Protein AF-0000000087665453 (afdb_homodimer)

Secondary structure (DSSP, 8-state):
-HHHHHHHHHHHHHHHHHHHHHHHHHHHHHHHHHHHHHHHHHHHHHHHHHHHHHHHHH-SS-------HHHHTS-EEEHHHHHHHHHHHHHHHHHHHHHHHHHHHHHHHHHHHHHHHHHHHHHHS--/-HHHHHHHHHHHHHHHHHHHHHHHHHHHHHHHHHHHHHHHHHHHHHHHHHHHHHHHHH-TT-------HHHHTS-EEEHHHHHHHHHHHHHHHHHHHHHHHHHHHHHHHHHHHHHHHHHHHHHHS--

pLDDT: mean 78.87, std 17.5, range [37.94, 98.75]

Organism: Ancylostoma caninum (NCBI:txid29170)

Solvent-accessible surface area (backbone atoms only — not comparable to full-atom values): 13303 Å² total; per-residue (Å²): 119,70,51,61,54,48,51,50,50,47,50,51,48,52,49,48,52,50,52,51,51,54,47,50,51,48,42,53,50,29,47,50,51,29,44,52,31,46,48,52,50,53,50,46,38,50,51,18,51,47,54,44,50,51,53,47,64,76,36,70,82,53,61,80,65,75,55,71,62,66,67,78,65,42,36,34,33,51,30,72,65,49,50,70,35,48,53,58,28,46,51,28,45,54,52,32,50,52,47,54,54,52,48,51,56,49,50,53,52,51,50,52,49,39,52,51,48,51,56,53,42,47,66,72,59,53,123,119,71,50,60,54,47,51,49,51,48,49,50,48,53,48,49,51,51,53,50,51,54,49,50,51,48,42,52,52,28,47,49,51,29,44,51,30,46,48,52,51,52,49,46,39,51,50,18,50,48,54,45,50,52,54,46,64,74,35,71,88,43,64,81,65,76,55,72,60,66,65,78,65,41,37,35,35,52,31,70,64,48,48,70,34,48,53,59,30,46,52,28,48,53,51,33,50,52,47,52,54,51,50,51,55,49,52,53,52,52,50,52,49,39,51,50,47,52,55,50,42,46,66,72,60,54,126

Structure (mmCIF, N/CA/C/O backbone):
data_AF-0000000087665453-model_v1
#
loop_
_entity.id
_entity.type
_entity.pdbx_description
1 polymer 'Uncharacterized protein'
#
loop_
_atom_site.group_PDB
_atom_site.id
_atom_site.type_symbol
_atom_site.label_atom_id
_atom_site.l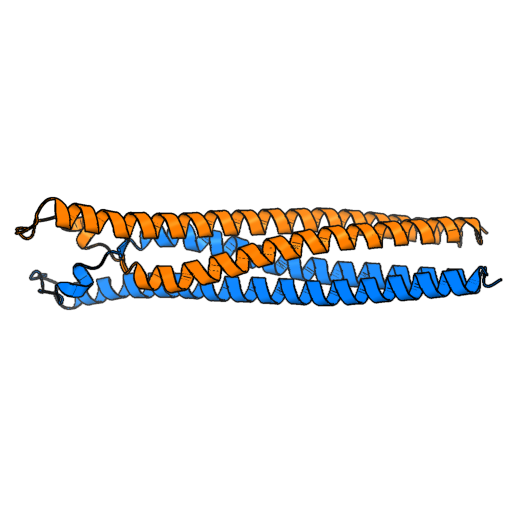abel_alt_id
_atom_site.label_comp_id
_atom_site.label_asym_id
_atom_site.label_entity_id
_atom_site.label_seq_id
_atom_site.pdbx_PDB_ins_code
_atom_site.Cartn_x
_atom_site.Cartn_y
_atom_site.Cartn_z
_atom_site.occupancy
_atom_site.B_iso_or_equiv
_atom_site.auth_seq_id
_atom_site.auth_comp_id
_atom_site.auth_asym_id
_atom_site.auth_atom_id
_atom_site.pdbx_PDB_model_num
ATOM 1 N N . LYS A 1 1 ? 18.078 -36.812 -22.172 1 56.31 1 LYS A N 1
ATOM 2 C CA . LYS A 1 1 ? 18.047 -35.406 -22.516 1 56.31 1 LYS A CA 1
ATOM 3 C C . LYS A 1 1 ? 16.734 -34.75 -22.062 1 56.31 1 LYS A C 1
ATOM 5 O O . LYS A 1 1 ? 16.75 -33.688 -21.469 1 56.31 1 LYS A O 1
ATOM 10 N N . GLY A 1 2 ? 15.633 -35.406 -22.016 1 56.81 2 GLY A N 1
ATOM 11 C CA . GLY A 1 2 ? 14.289 -34.938 -21.719 1 56.81 2 GLY A CA 1
ATOM 12 C C . GLY A 1 2 ? 14.039 -34.75 -20.234 1 56.81 2 GLY A C 1
ATOM 13 O O . GLY A 1 2 ? 13.5 -33.75 -19.797 1 56.81 2 GLY A O 1
ATOM 14 N N . ARG A 1 3 ? 14.688 -35.625 -19.453 1 60.22 3 ARG A N 1
ATOM 15 C CA . ARG A 1 3 ? 14.438 -35.625 -18.016 1 60.22 3 ARG A CA 1
ATOM 16 C C . ARG A 1 3 ? 15.188 -34.469 -17.328 1 60.22 3 ARG A C 1
ATOM 18 O O . ARG A 1 3 ? 14.648 -33.812 -16.438 1 60.22 3 ARG A O 1
ATOM 25 N N . THR A 1 4 ? 16.328 -34.281 -17.672 1 61.41 4 THR A N 1
ATOM 26 C CA . THR A 1 4 ? 17.141 -33.219 -17.078 1 61.41 4 THR A CA 1
ATOM 27 C C . THR A 1 4 ? 16.516 -31.859 -17.328 1 61.41 4 THR A C 1
ATOM 29 O O . THR A 1 4 ? 16.516 -31 -16.438 1 61.41 4 THR A O 1
ATOM 32 N N . GLU A 1 5 ? 16.062 -31.719 -18.531 1 62.78 5 GLU A N 1
ATOM 33 C CA . GLU A 1 5 ? 15.406 -30.453 -18.859 1 62.78 5 GLU A CA 1
ATOM 34 C C . GLU A 1 5 ? 14.148 -30.234 -18.031 1 62.78 5 GLU A C 1
ATOM 36 O O . GLU A 1 5 ? 13.859 -29.109 -17.625 1 62.78 5 GLU A O 1
ATOM 41 N N . GLU A 1 6 ? 13.617 -31.375 -17.75 1 59.19 6 GLU A N 1
ATOM 42 C CA . GLU A 1 6 ? 12.398 -31.281 -16.969 1 59.19 6 GLU A CA 1
ATOM 43 C C . GLU A 1 6 ? 12.703 -30.922 -15.516 1 59.19 6 GLU A C 1
ATOM 45 O O . GLU A 1 6 ? 11.992 -30.125 -14.898 1 59.19 6 GLU A O 1
ATOM 50 N N . LEU A 1 7 ? 13.727 -31.5 -14.984 1 61.34 7 LEU A N 1
ATOM 51 C CA . LEU A 1 7 ? 14.148 -31.188 -13.625 1 61.34 7 LEU A CA 1
ATOM 52 C C . LEU A 1 7 ? 14.57 -29.719 -13.516 1 61.34 7 LEU A C 1
ATOM 54 O O . LEU A 1 7 ? 14.312 -29.078 -12.5 1 61.34 7 LEU A O 1
ATOM 58 N N . GLU A 1 8 ? 15.219 -29.328 -14.539 1 64.56 8 GLU A N 1
ATOM 59 C CA . GLU A 1 8 ? 15.648 -27.938 -14.555 1 64.56 8 GLU A CA 1
ATOM 60 C C . GLU A 1 8 ? 14.445 -27 -14.578 1 64.56 8 GLU A C 1
ATOM 62 O O . GLU A 1 8 ? 14.445 -25.969 -13.898 1 64.56 8 GLU A O 1
ATOM 67 N N . LYS A 1 9 ? 13.516 -27.406 -15.297 1 66.38 9 LYS A N 1
ATOM 68 C CA . LYS A 1 9 ? 12.305 -26.594 -15.367 1 66.38 9 LYS A CA 1
ATOM 69 C C . LYS A 1 9 ? 11.57 -26.578 -14.031 1 66.38 9 LYS A C 1
ATOM 71 O O . LYS A 1 9 ? 11.039 -25.547 -13.609 1 66.38 9 LYS A O 1
ATOM 76 N N . LEU A 1 10 ? 11.625 -27.688 -13.312 1 65.44 10 LEU A N 1
ATOM 77 C CA . LEU A 1 10 ? 11 -27.797 -12 1 65.44 10 LEU A CA 1
ATOM 78 C C . LEU A 1 10 ? 11.719 -26.906 -10.984 1 65.44 10 LEU A C 1
ATOM 80 O O . LEU A 1 10 ? 11.078 -26.234 -10.188 1 65.44 10 LEU A O 1
ATOM 84 N N . THR A 1 11 ? 12.969 -27.016 -11.062 1 66.75 11 THR A N 1
ATOM 85 C CA . THR A 1 11 ? 13.773 -26.188 -10.172 1 66.75 11 THR A CA 1
ATOM 86 C C . THR A 1 11 ? 13.5 -24.703 -10.406 1 66.75 11 THR A C 1
ATOM 88 O O . THR A 1 11 ? 13.383 -23.938 -9.461 1 66.75 11 THR A O 1
ATOM 91 N N . GLU A 1 12 ? 13.43 -24.391 -11.633 1 66.5 12 GLU A N 1
ATOM 92 C CA . GLU A 1 12 ? 13.148 -23 -11.977 1 66.5 12 GLU A CA 1
ATOM 93 C C . GLU A 1 12 ? 11.781 -22.562 -11.453 1 66.5 12 GLU A C 1
ATOM 95 O O . GLU A 1 12 ? 11.625 -21.453 -10.938 1 66.5 12 GLU A O 1
ATOM 100 N N . LEU A 1 13 ? 10.891 -23.5 -11.578 1 64.56 13 LEU A N 1
ATOM 101 C CA . LEU A 1 13 ? 9.539 -23.203 -11.117 1 64.56 13 LEU A CA 1
ATOM 102 C C . LEU A 1 13 ? 9.508 -23.016 -9.609 1 64.56 13 LEU A C 1
ATOM 104 O O . LEU A 1 13 ? 8.922 -22.047 -9.109 1 64.56 13 LEU A O 1
ATOM 108 N N . LEU A 1 14 ? 10.172 -23.953 -8.992 1 67.88 14 LEU A N 1
ATOM 109 C CA . LEU A 1 14 ? 10.211 -23.875 -7.539 1 67.88 14 LEU A CA 1
ATOM 110 C C . LEU A 1 14 ? 10.922 -22.609 -7.082 1 67.88 14 LEU A C 1
ATOM 112 O O . LEU A 1 14 ? 10.508 -21.984 -6.105 1 67.88 14 LEU A O 1
ATOM 116 N N . GLY A 1 15 ? 11.992 -22.359 -7.785 1 66.69 15 GLY A N 1
ATOM 117 C CA . GLY A 1 15 ? 12.68 -21.109 -7.52 1 66.69 15 GLY A CA 1
ATOM 118 C C . GLY A 1 15 ? 11.797 -19.891 -7.719 1 66.69 15 GLY A C 1
ATOM 119 O O . GLY A 1 15 ? 11.82 -18.953 -6.91 1 66.69 15 GLY A O 1
ATOM 120 N N . GLY A 1 16 ? 11.039 -19.953 -8.758 1 67 16 GLY A N 1
ATOM 121 C CA . GLY A 1 16 ? 10.102 -18.875 -9.023 1 67 16 GLY A CA 1
ATOM 122 C C . GLY A 1 16 ? 9.055 -18.719 -7.941 1 67 16 GLY A C 1
ATOM 123 O O . GLY A 1 16 ? 8.719 -17.594 -7.559 1 67 16 GLY A O 1
ATOM 124 N N . LEU A 1 17 ? 8.695 -19.844 -7.441 1 67.88 17 LEU A N 1
ATOM 125 C CA . LEU A 1 17 ? 7.707 -19.828 -6.367 1 67.88 17 LEU A CA 1
ATOM 126 C C . LEU A 1 17 ? 8.289 -19.219 -5.098 1 67.88 17 LEU A C 1
ATOM 128 O O . LEU A 1 17 ? 7.613 -18.453 -4.402 1 67.88 17 LEU A O 1
ATOM 132 N N . ALA A 1 18 ? 9.523 -19.5 -4.871 1 68.88 18 ALA A N 1
ATOM 133 C CA . ALA A 1 18 ? 10.203 -18.953 -3.701 1 68.88 18 ALA A CA 1
ATOM 134 C C . ALA A 1 18 ? 10.367 -17.438 -3.826 1 68.88 18 ALA A C 1
ATOM 136 O O . ALA A 1 18 ? 10.172 -16.703 -2.855 1 68.88 18 ALA A O 1
ATOM 137 N N . VAL A 1 19 ? 10.727 -17.016 -5 1 67.75 19 VAL A N 1
ATOM 138 C CA . VAL A 1 19 ? 10.898 -15.578 -5.258 1 67.75 19 VAL A CA 1
ATOM 139 C C . VAL A 1 19 ? 9.555 -14.867 -5.09 1 67.75 19 VAL A C 1
ATOM 141 O O . VAL A 1 19 ? 9.492 -13.789 -4.488 1 67.75 19 VAL A O 1
ATOM 144 N N . ALA A 1 20 ? 8.57 -15.43 -5.438 1 68.38 20 ALA A N 1
ATOM 145 C CA . ALA A 1 20 ? 7.238 -14.859 -5.289 1 68.38 20 ALA A CA 1
ATOM 146 C C . ALA A 1 20 ? 6.855 -14.727 -3.816 1 68.38 20 ALA A C 1
ATOM 148 O O . ALA A 1 20 ? 6.262 -13.727 -3.408 1 68.38 20 ALA A O 1
ATOM 149 N N . ASP A 1 21 ? 7.258 -15.648 -3.018 1 73.06 21 ASP A N 1
ATOM 150 C CA . ASP A 1 21 ? 6.984 -15.625 -1.585 1 73.06 21 ASP A CA 1
ATOM 151 C C . ASP A 1 21 ? 7.707 -14.453 -0.913 1 73.06 21 ASP A C 1
ATOM 153 O O . ASP A 1 21 ? 7.133 -13.766 -0.072 1 73.06 21 ASP A O 1
ATOM 157 N N . LEU A 1 22 ? 8.93 -14.281 -1.337 1 71.75 22 LEU A N 1
ATOM 158 C CA . LEU A 1 22 ? 9.727 -13.188 -0.793 1 71.75 22 LEU A CA 1
ATOM 159 C C . LEU A 1 22 ? 9.125 -11.836 -1.177 1 71.75 22 LEU A C 1
ATOM 161 O O . LEU A 1 22 ? 9.055 -10.93 -0.347 1 71.75 22 LEU A O 1
ATOM 165 N N . LYS A 1 23 ? 8.695 -11.844 -2.297 1 76.5 23 LYS A N 1
ATOM 166 C CA . LYS A 1 23 ? 8.125 -10.586 -2.77 1 76.5 23 LYS A CA 1
ATOM 167 C C . LYS A 1 23 ? 6.801 -10.289 -2.072 1 76.5 23 LYS A C 1
ATOM 169 O O . LYS A 1 23 ? 6.484 -9.125 -1.804 1 76.5 23 LYS A O 1
ATOM 174 N N . GLN A 1 24 ? 6.137 -11.281 -1.81 1 75.38 24 GLN A N 1
ATOM 175 C CA . GLN A 1 24 ? 4.879 -11.094 -1.094 1 75.38 24 GLN A CA 1
ATOM 176 C C . GLN A 1 24 ? 5.121 -10.602 0.33 1 75.38 24 GLN A C 1
ATOM 178 O O . GLN A 1 24 ? 4.379 -9.758 0.836 1 75.38 24 GLN A O 1
ATOM 183 N N . ARG A 1 25 ? 6.121 -11.047 0.939 1 77.62 25 ARG A N 1
ATOM 184 C CA . ARG A 1 25 ? 6.484 -10.586 2.275 1 77.62 25 ARG A CA 1
ATOM 185 C C . ARG A 1 25 ? 6.895 -9.117 2.258 1 77.62 25 ARG A C 1
ATOM 187 O O . ARG A 1 25 ? 6.523 -8.352 3.15 1 77.62 25 ARG A O 1
ATOM 194 N N . ASP A 1 26 ? 7.438 -8.906 1.145 1 89.25 26 ASP A N 1
ATOM 195 C CA . ASP A 1 26 ? 7.879 -7.523 0.994 1 89.25 26 ASP A CA 1
ATOM 196 C C . ASP A 1 26 ? 6.688 -6.578 0.852 1 89.25 26 ASP A C 1
ATOM 198 O O . ASP A 1 26 ? 6.668 -5.5 1.449 1 89.25 26 ASP A O 1
ATOM 202 N N . CYS A 1 27 ? 5.68 -7.062 0.179 1 92.06 27 CYS A N 1
ATOM 203 C CA . CYS A 1 27 ? 4.496 -6.234 -0.019 1 92.06 27 CYS A CA 1
ATOM 204 C C . CYS A 1 27 ? 3.783 -5.977 1.303 1 92.06 27 CYS A C 1
ATOM 206 O O . CYS A 1 27 ? 3.35 -4.852 1.57 1 92.06 27 CYS A O 1
ATOM 208 N N . LYS A 1 28 ? 3.699 -6.984 2.029 1 92.69 28 LYS A N 1
ATOM 209 C CA . LYS A 1 28 ? 2.998 -6.891 3.307 1 92.69 28 LYS A CA 1
ATOM 210 C C . LYS A 1 28 ? 3.717 -5.938 4.258 1 92.69 28 LYS A C 1
ATOM 212 O O . LYS A 1 28 ? 3.082 -5.094 4.898 1 92.69 28 LYS A O 1
ATOM 217 N N . GLU A 1 29 ? 4.988 -6.059 4.301 1 96.5 29 GLU A N 1
ATOM 218 C CA . GLU A 1 29 ? 5.801 -5.223 5.184 1 96.5 29 GLU A CA 1
ATOM 219 C C . GLU A 1 29 ? 5.734 -3.756 4.766 1 96.5 29 GLU A C 1
ATOM 221 O O . GLU A 1 29 ? 5.605 -2.869 5.613 1 96.5 29 GLU A O 1
ATOM 226 N N . LEU A 1 30 ? 5.852 -3.508 3.488 1 96.69 30 LEU A N 1
ATOM 227 C CA . LEU A 1 30 ? 5.781 -2.15 2.959 1 96.69 30 LEU A CA 1
ATOM 228 C C . LEU A 1 30 ? 4.418 -1.529 3.242 1 96.69 30 LEU A C 1
ATOM 230 O O . LEU A 1 30 ? 4.332 -0.375 3.668 1 96.69 30 LEU A O 1
ATOM 234 N N . ALA A 1 31 ? 3.404 -2.344 3.049 1 97.12 31 ALA A N 1
ATOM 235 C CA . ALA A 1 31 ? 2.053 -1.863 3.324 1 97.12 31 ALA A CA 1
ATOM 236 C C . ALA A 1 31 ? 1.872 -1.552 4.805 1 97.12 31 ALA A C 1
ATOM 238 O O . ALA A 1 31 ? 1.28 -0.531 5.164 1 97.12 31 ALA A O 1
ATOM 239 N N . MET A 1 32 ? 2.396 -2.371 5.68 1 97.31 32 MET A N 1
ATOM 240 C CA . MET A 1 32 ? 2.311 -2.152 7.121 1 97.31 32 MET A CA 1
ATOM 241 C C . MET A 1 32 ? 3.035 -0.873 7.52 1 97.31 32 MET A C 1
ATOM 243 O O . MET A 1 32 ? 2.525 -0.092 8.328 1 97.31 32 MET A O 1
ATOM 247 N N . SER A 1 33 ? 4.184 -0.75 6.953 1 97.88 33 SER A N 1
ATOM 248 C CA . SER A 1 33 ? 4.949 0.458 7.238 1 97.88 33 SER A CA 1
ATOM 249 C C . SER A 1 33 ? 4.188 1.709 6.809 1 97.88 33 SER A C 1
ATOM 251 O O . SER A 1 33 ? 4.148 2.699 7.539 1 97.88 33 SER A O 1
ATOM 253 N N . ALA A 1 34 ? 3.607 1.652 5.645 1 98.31 34 ALA A N 1
ATOM 254 C CA . ALA A 1 34 ? 2.807 2.777 5.172 1 98.31 34 ALA A CA 1
ATOM 255 C C . ALA A 1 34 ? 1.65 3.066 6.125 1 98.31 34 ALA A C 1
ATOM 257 O O . ALA A 1 34 ? 1.356 4.227 6.418 1 98.31 34 ALA A O 1
ATOM 258 N N . ILE A 1 35 ? 1.05 2.045 6.629 1 98.56 35 ILE A N 1
ATOM 259 C CA . ILE A 1 35 ? -0.062 2.184 7.562 1 98.56 35 ILE A CA 1
ATOM 260 C C . ILE A 1 35 ? 0.427 2.834 8.852 1 98.56 35 ILE A C 1
ATOM 262 O O . ILE A 1 35 ? -0.254 3.693 9.422 1 98.56 35 ILE A O 1
ATOM 266 N N . VAL A 1 36 ? 1.575 2.414 9.312 1 98.62 36 VAL A N 1
ATOM 267 C CA . VAL A 1 36 ? 2.154 2.998 10.516 1 98.62 36 VAL A CA 1
ATOM 268 C C . VAL A 1 36 ? 2.309 4.508 10.336 1 98.62 36 VAL A C 1
ATOM 270 O O . VAL A 1 36 ? 1.935 5.285 11.219 1 98.62 36 VAL A O 1
ATOM 273 N N . HIS A 1 37 ? 2.775 4.883 9.219 1 98.5 37 HIS A N 1
ATOM 274 C CA . HIS A 1 37 ? 2.947 6.309 8.945 1 98.5 37 HIS A CA 1
ATOM 275 C C . HIS A 1 37 ? 1.6 7.008 8.805 1 98.5 37 HIS A C 1
ATOM 277 O O . HIS A 1 37 ? 1.438 8.148 9.25 1 98.5 37 HIS A O 1
ATOM 283 N N . GLY A 1 38 ? 0.633 6.328 8.164 1 98.5 38 GLY A N 1
ATOM 284 C CA . GLY A 1 38 ? -0.717 6.867 8.141 1 98.5 38 GLY A CA 1
ATOM 285 C C . GLY A 1 38 ? -1.286 7.102 9.531 1 98.5 38 GLY A C 1
ATOM 286 O O . GLY A 1 38 ? -1.923 8.125 9.781 1 98.5 38 GLY A O 1
ATOM 287 N N . ASN A 1 39 ? -1.003 6.219 10.438 1 98.19 39 ASN A N 1
ATOM 288 C CA . ASN A 1 39 ? -1.459 6.344 11.812 1 98.19 39 ASN A CA 1
ATOM 289 C C . ASN A 1 39 ? -0.774 7.504 12.531 1 98.19 39 ASN A C 1
ATOM 291 O O . ASN A 1 39 ? -1.41 8.227 13.297 1 98.19 39 ASN A O 1
ATOM 295 N N . ARG A 1 40 ? 0.462 7.609 12.297 1 98.38 40 ARG A N 1
ATOM 296 C CA . ARG A 1 40 ? 1.191 8.75 12.852 1 98.38 40 ARG A CA 1
ATOM 297 C C . ARG A 1 40 ? 0.581 10.07 12.391 1 98.38 40 ARG A C 1
ATOM 299 O O . ARG A 1 40 ? 0.539 11.031 13.156 1 98.38 40 ARG A O 1
ATOM 306 N N . LEU A 1 41 ? 0.195 10.109 11.109 1 98.75 41 LEU A N 1
ATOM 307 C CA . LEU A 1 41 ? -0.477 11.297 10.586 1 98.75 41 LEU A CA 1
ATOM 308 C C . LEU A 1 41 ? -1.764 11.57 11.359 1 98.75 41 LEU A C 1
ATOM 310 O O . LEU A 1 41 ? -2 12.695 11.797 1 98.75 41 LEU A O 1
ATOM 314 N N . LEU A 1 42 ? -2.543 10.57 11.578 1 98.38 42 LEU A N 1
ATOM 315 C CA . LEU A 1 42 ? -3.789 10.703 12.32 1 98.38 42 LEU A CA 1
ATOM 316 C C . LEU A 1 42 ? -3.521 11.164 13.75 1 98.38 42 LEU A C 1
ATOM 318 O O . LEU A 1 42 ? -4.238 12.016 14.273 1 98.38 42 LEU A O 1
ATOM 322 N N . ASP A 1 43 ? -2.531 10.68 14.328 1 98.25 43 ASP A N 1
ATOM 323 C CA . ASP A 1 43 ? -2.141 11.062 15.68 1 98.25 43 ASP A CA 1
ATOM 324 C C . ASP A 1 43 ? -1.761 12.547 15.742 1 98.25 43 ASP A C 1
ATOM 326 O O . ASP A 1 43 ? -2.131 13.25 16.688 1 98.25 43 ASP A O 1
ATOM 330 N N . SER A 1 44 ? -0.965 12.922 14.766 1 97.81 44 SER A N 1
ATOM 331 C CA . SER A 1 44 ? -0.54 14.32 14.703 1 97.81 44 SER A CA 1
ATOM 332 C C . SER A 1 44 ? -1.734 15.258 14.57 1 97.81 44 SER A C 1
ATOM 334 O O . SER A 1 44 ? -1.766 16.328 15.195 1 97.81 44 SER A O 1
ATOM 336 N N . ILE A 1 45 ? -2.676 14.867 13.797 1 97.56 45 ILE A N 1
ATOM 337 C CA . ILE A 1 45 ? -3.893 15.656 13.617 1 97.56 45 ILE A CA 1
ATOM 338 C C . ILE A 1 45 ? -4.641 15.758 14.945 1 97.56 45 ILE A C 1
ATOM 340 O O . ILE A 1 45 ? -5.062 16.844 15.344 1 97.56 45 ILE A O 1
ATOM 344 N N . ASN A 1 46 ? -4.734 14.68 15.648 1 97.06 46 ASN A N 1
ATOM 345 C CA . ASN A 1 46 ? -5.418 14.648 16.938 1 97.06 46 ASN A CA 1
ATOM 346 C C . ASN A 1 46 ? -4.723 15.539 17.953 1 97.06 46 ASN A C 1
ATOM 348 O O . ASN A 1 46 ? -5.387 16.234 18.734 1 97.06 46 ASN A O 1
ATOM 352 N N . GLN A 1 47 ? -3.479 15.477 17.938 1 95.56 47 GLN A N 1
ATOM 353 C CA . GLN A 1 47 ? -2.701 16.328 18.828 1 95.56 47 GLN A CA 1
ATOM 354 C C . GLN A 1 47 ? -2.947 17.812 18.516 1 95.56 47 GLN A C 1
ATOM 356 O O . GLN A 1 47 ? -3.078 18.625 19.438 1 95.56 47 GLN A O 1
ATOM 361 N N . GLY A 1 48 ? -2.98 18.125 17.188 1 93.31 48 GLY A N 1
ATOM 362 C CA . GLY A 1 48 ? -3.271 19.5 16.797 1 93.31 48 GLY A CA 1
ATOM 363 C C . GLY A 1 48 ? -4.648 19.953 17.234 1 93.31 48 GLY A C 1
ATOM 364 O O . GLY A 1 48 ? -4.812 21.094 17.688 1 93.31 48 GLY A O 1
ATOM 365 N N . LEU A 1 49 ? -5.594 19.109 17.172 1 93.44 49 LEU A N 1
ATOM 366 C CA . LEU A 1 49 ? -6.969 19.406 17.547 1 93.44 49 LEU A CA 1
ATOM 367 C C . LEU A 1 49 ? -7.09 19.594 19.062 1 93.44 49 LEU A C 1
ATOM 369 O O . LEU A 1 49 ? -7.797 20.5 19.516 1 93.44 49 LEU A O 1
ATOM 373 N N . ASN A 1 50 ? -6.395 18.875 19.828 1 91.5 50 ASN A N 1
ATOM 374 C CA . ASN A 1 50 ? -6.453 18.906 21.297 1 91.5 50 ASN A CA 1
ATOM 375 C C . ASN A 1 50 ? -5.684 20.094 21.859 1 91.5 50 ASN A C 1
ATOM 377 O O . ASN A 1 50 ? -6.078 20.672 22.875 1 91.5 50 ASN A O 1
ATOM 381 N N . ALA A 1 51 ? -4.586 20.391 21.172 1 85 51 ALA A N 1
ATOM 382 C CA . ALA A 1 51 ? -3.812 21.547 21.625 1 85 51 ALA A CA 1
ATOM 383 C C . ALA A 1 51 ? -4.641 22.828 21.562 1 85 51 ALA A C 1
ATOM 385 O O . ALA A 1 51 ? -4.57 23.656 22.453 1 85 51 ALA A O 1
ATOM 386 N N . ARG A 1 52 ? -5.422 22.875 20.625 1 79.88 52 ARG A N 1
ATOM 387 C CA . ARG A 1 52 ? -6.277 24.047 20.469 1 79.88 52 ARG A CA 1
ATOM 388 C C . ARG A 1 52 ? -7.398 24.047 21.5 1 79.88 52 ARG A C 1
ATOM 390 O O . ARG A 1 52 ? -7.742 25.094 22.062 1 79.88 52 ARG A O 1
ATOM 397 N N . LYS A 1 53 ? -7.914 22.953 21.844 1 79.94 53 LYS A N 1
ATOM 398 C CA . LYS A 1 53 ? -8.977 22.828 22.844 1 79.94 53 LYS A CA 1
ATOM 399 C C . LYS A 1 53 ? -8.477 23.234 24.219 1 79.94 53 LYS A C 1
ATOM 401 O O . LYS A 1 53 ? -9.188 23.906 24.969 1 79.94 53 LYS A O 1
ATOM 406 N N . GLU A 1 54 ? -7.316 22.828 24.547 1 78.5 54 GLU A N 1
ATOM 407 C CA . GLU A 1 54 ? -6.73 23.156 25.844 1 78.5 54 GLU A CA 1
ATOM 408 C C . GLU A 1 54 ? -6.43 24.641 25.953 1 78.5 54 GLU A C 1
ATOM 410 O O . GLU A 1 54 ? -6.594 25.234 27.016 1 78.5 54 GLU A O 1
ATOM 415 N N . ALA A 1 55 ? -6.031 25.188 24.859 1 73.5 55 ALA A N 1
ATOM 416 C CA . ALA A 1 55 ? -5.758 26.625 24.859 1 73.5 55 ALA A CA 1
ATOM 417 C C . ALA A 1 55 ? -7.047 27.438 25.016 1 73.5 55 ALA A C 1
ATOM 419 O O . ALA A 1 55 ? -7.047 28.484 25.672 1 73.5 55 ALA A O 1
ATOM 420 N N . ASP A 1 56 ? -8.086 26.969 24.453 1 72.88 56 ASP A N 1
ATOM 421 C CA . ASP A 1 56 ? -9.375 27.641 24.516 1 72.88 56 ASP A CA 1
ATOM 422 C C . ASP A 1 56 ? -9.992 27.5 25.906 1 72.88 56 ASP A C 1
ATOM 424 O O . ASP A 1 56 ? -10.641 28.422 26.406 1 72.88 56 ASP A O 1
ATOM 428 N N . GLU A 1 57 ? -9.805 26.312 26.484 1 72.44 57 GLU A N 1
ATOM 429 C CA . GLU A 1 57 ? -10.375 26.078 27.812 1 72.44 57 GLU A CA 1
ATOM 430 C C . GLU A 1 57 ? -9.602 26.828 28.891 1 72.44 57 GLU A C 1
ATOM 432 O O . GLU A 1 57 ? -10.172 27.203 29.922 1 72.44 57 GLU A O 1
ATOM 437 N N . GLY A 1 58 ? -8.344 26.734 28.797 1 62.62 58 GLY A N 1
ATOM 438 C CA . GLY A 1 58 ? -7.551 27.375 29.828 1 62.62 58 GLY A CA 1
ATOM 439 C C . GLY A 1 58 ? -7.676 28.891 29.828 1 62.62 58 GLY A C 1
ATOM 440 O O . GLY A 1 58 ? -7.328 29.547 30.812 1 62.62 58 GLY A O 1
ATOM 441 N N . ASN A 1 59 ? -7.961 29.625 28.719 1 55.88 59 ASN A N 1
ATOM 442 C CA . ASN A 1 59 ? -8.164 31.078 28.719 1 55.88 59 ASN A CA 1
ATOM 443 C C . ASN A 1 59 ? -9.438 31.469 27.969 1 55.88 59 ASN A C 1
ATOM 445 O O . ASN A 1 59 ? -9.375 31.844 26.797 1 55.88 59 ASN A O 1
ATOM 449 N N . PRO A 1 60 ? -10.641 31 28.609 1 55.88 60 PRO A N 1
ATOM 450 C CA . PRO A 1 60 ? -11.906 31.344 27.953 1 55.88 60 PRO A CA 1
ATOM 451 C C . PRO A 1 60 ? -11.875 32.719 27.312 1 55.88 60 PRO A C 1
ATOM 453 O O . PRO A 1 60 ? -12.562 32.969 26.312 1 55.88 60 PRO A O 1
ATOM 456 N N . GLY A 1 61 ? -12 33.906 28.188 1 49.91 61 GLY A N 1
ATOM 457 C CA . GLY A 1 61 ? -11.766 35.312 27.812 1 49.91 61 GLY A CA 1
ATOM 458 C C . GLY A 1 61 ? -10.422 35.531 27.141 1 49.91 61 GLY A C 1
ATOM 459 O O . GLY A 1 61 ? -9.422 35.75 27.812 1 49.91 61 GLY A O 1
ATOM 460 N N . GLY A 1 62 ? -10.117 34.719 26.328 1 45.12 62 GLY A N 1
ATOM 461 C CA . GLY A 1 62 ? -8.867 34.469 25.625 1 45.12 62 GLY A CA 1
ATOM 462 C C . GLY A 1 62 ? -8.023 35.719 25.438 1 45.12 62 GLY A C 1
ATOM 463 O O . GLY A 1 62 ? -8.391 36.594 24.672 1 45.12 62 GLY A O 1
ATOM 464 N N . SER A 1 63 ? -7.648 36.344 26.609 1 43.69 63 SER A N 1
ATOM 465 C CA . SER A 1 63 ? -6.457 37.156 26.359 1 43.69 63 SER A CA 1
ATOM 466 C C . SER A 1 63 ? -5.508 36.438 25.406 1 43.69 63 SER A C 1
ATOM 468 O O . SER A 1 63 ? -5.438 35.219 25.375 1 43.69 63 SER A O 1
ATOM 470 N N . VAL A 1 64 ? -5.301 37 24.219 1 44 64 VAL A N 1
ATOM 471 C CA . VAL A 1 64 ? -4.297 36.625 23.234 1 44 64 VAL A CA 1
ATOM 472 C C . VAL A 1 64 ? -3.109 35.969 23.953 1 44 64 VAL A C 1
ATOM 474 O O . VAL A 1 64 ? -2.348 36.656 24.641 1 44 64 VAL A O 1
ATOM 477 N N . LEU A 1 65 ? -3.338 35.094 24.922 1 43.75 65 LEU A N 1
ATOM 478 C CA . LEU A 1 65 ? -2.15 34.469 25.469 1 43.75 65 LEU A CA 1
ATOM 479 C C . LEU A 1 65 ? -1.045 34.375 24.422 1 43.75 65 LEU A C 1
ATOM 481 O O . LEU A 1 65 ? -1.319 34.156 23.234 1 43.75 65 LEU A O 1
ATOM 485 N N . VAL A 1 66 ? -0.02 35.156 24.609 1 39.88 66 VAL A N 1
ATOM 486 C CA . VAL A 1 66 ? 1.289 35.156 23.969 1 39.88 66 VAL A CA 1
ATOM 487 C C . VAL A 1 66 ? 1.767 33.719 23.781 1 39.88 66 VAL A C 1
ATOM 489 O O . VAL A 1 66 ? 2.193 33.062 24.75 1 39.88 66 VAL A O 1
ATOM 492 N N . LEU A 1 67 ? 0.906 32.656 23.641 1 42.47 67 LEU A N 1
ATOM 493 C CA . LEU A 1 67 ? 1.558 31.406 23.281 1 42.47 67 LEU A CA 1
ATOM 494 C C . LEU A 1 67 ? 2.953 31.656 22.719 1 42.47 67 LEU A C 1
ATOM 496 O O . LEU A 1 67 ? 3.227 32.719 22.172 1 42.47 67 LEU A O 1
ATOM 500 N N . ASP A 1 68 ? 3.932 31.188 23.391 1 43.53 68 ASP A N 1
ATOM 501 C CA . ASP A 1 68 ? 5.285 31.359 22.875 1 43.53 68 ASP A CA 1
ATOM 502 C C . ASP A 1 68 ? 5.277 31.484 21.359 1 43.53 68 ASP A C 1
ATOM 504 O O . ASP A 1 68 ? 4.711 30.625 20.656 1 43.53 68 ASP A O 1
ATOM 508 N N . ASP A 1 69 ? 5.129 32.656 20.719 1 48.31 69 ASP A N 1
ATOM 509 C CA . ASP A 1 69 ? 5.184 33.281 19.406 1 48.31 69 ASP A CA 1
ATOM 510 C C . ASP A 1 69 ? 5.883 32.375 18.391 1 48.31 69 ASP A C 1
ATOM 512 O O . ASP A 1 69 ? 5.648 32.469 17.188 1 48.31 69 ASP A O 1
ATOM 516 N N . ALA A 1 70 ? 6.832 31.672 19 1 47.62 70 ALA A N 1
ATOM 517 C CA . ALA A 1 70 ? 7.73 30.984 18.078 1 47.62 70 ALA A CA 1
ATOM 518 C C . ALA A 1 70 ? 7.004 29.859 17.328 1 47.62 70 ALA A C 1
ATOM 520 O O . ALA A 1 70 ? 7.199 29.688 16.125 1 47.62 70 ALA A O 1
ATOM 521 N N . GLU A 1 71 ? 6.281 28.906 18.047 1 52.38 71 GLU A N 1
ATOM 522 C CA . GLU A 1 71 ? 5.605 27.797 17.375 1 52.38 71 GLU A CA 1
ATOM 523 C C . GLU A 1 71 ? 4.406 28.281 16.562 1 52.38 71 GLU A C 1
ATOM 525 O O . GLU A 1 71 ? 4.082 27.719 15.516 1 52.38 71 GLU A O 1
ATOM 530 N N . LYS A 1 72 ? 3.646 29.281 17.203 1 56.72 72 LYS A N 1
ATOM 531 C CA . LYS A 1 72 ? 2.52 29.891 16.5 1 56.72 72 LYS A CA 1
ATOM 532 C C . LYS A 1 72 ? 2.959 30.484 15.172 1 56.72 72 LYS A C 1
ATOM 534 O O . LYS A 1 72 ? 2.166 30.578 14.227 1 56.72 72 LYS A O 1
ATOM 539 N N . ASN A 1 73 ? 4.23 30.766 15.18 1 70.38 73 ASN A N 1
ATOM 540 C CA . ASN A 1 73 ? 4.738 31.391 13.969 1 70.38 73 ASN A CA 1
ATOM 541 C C . ASN A 1 73 ? 5.379 30.375 13.031 1 70.38 73 ASN A C 1
ATOM 543 O O . ASN A 1 73 ? 6.023 30.75 12.047 1 70.38 73 ASN A O 1
ATOM 547 N N . LEU A 1 74 ? 5.105 29.016 13.469 1 82.12 74 LEU A N 1
ATOM 548 C CA . LEU A 1 74 ? 5.684 28 12.586 1 82.12 74 LEU A CA 1
ATOM 549 C C . LEU A 1 74 ? 4.746 27.703 11.43 1 82.12 74 LEU A C 1
ATOM 551 O O . LEU A 1 74 ? 3.523 27.719 11.586 1 82.12 74 LEU A O 1
ATOM 555 N N . PRO A 1 75 ? 5.359 27.5 10.219 1 92.19 75 PRO A N 1
ATOM 556 C CA . PRO A 1 75 ? 4.527 27 9.125 1 92.19 75 PRO A CA 1
ATOM 557 C C . PRO A 1 75 ? 3.723 25.766 9.516 1 92.19 75 PRO A C 1
ATOM 559 O O . PRO A 1 75 ? 4.242 24.875 10.195 1 92.19 75 PRO A O 1
ATOM 562 N N . SER A 1 76 ? 2.516 25.766 9.289 1 94.56 76 SER A N 1
ATOM 563 C CA . SER A 1 76 ? 1.627 24.688 9.727 1 94.56 76 SER A CA 1
ATOM 564 C C . SER A 1 76 ? 0.532 24.422 8.695 1 94.56 76 SER A C 1
ATOM 566 O O . SER A 1 76 ? 0.39 25.172 7.73 1 94.56 76 SER A O 1
ATOM 568 N N . VAL A 1 77 ? -0.079 23.297 8.852 1 96.31 77 VAL A N 1
ATOM 569 C CA . VAL A 1 77 ? -1.218 22.922 8.016 1 96.31 77 VAL A CA 1
ATOM 570 C C . VAL A 1 77 ? -2.453 22.719 8.891 1 96.31 77 VAL A C 1
ATOM 572 O O . VAL A 1 77 ? -2.4 22.016 9.906 1 96.31 77 VAL A O 1
ATOM 575 N N . PRO A 1 78 ? -3.51 23.453 8.5 1 95 78 PRO A N 1
ATOM 576 C CA . PRO A 1 78 ? -4.734 23.266 9.289 1 95 78 PRO A CA 1
ATOM 577 C C . PRO A 1 78 ? -5.164 21.797 9.375 1 95 78 PRO A C 1
ATOM 579 O O . PRO A 1 78 ? -5.047 21.062 8.391 1 95 78 PRO A O 1
ATOM 582 N N . CYS A 1 79 ? -5.68 21.344 10.5 1 96.88 79 CYS A N 1
ATOM 583 C CA . CYS A 1 79 ? -6.031 19.953 10.766 1 96.88 79 CYS A CA 1
ATOM 584 C C . CYS A 1 79 ? -7.133 19.469 9.828 1 96.88 79 CYS A C 1
ATOM 586 O O . CYS A 1 79 ? -7.137 18.312 9.406 1 96.88 79 CYS A O 1
ATOM 588 N N . TYR A 1 80 ? -8.047 20.344 9.547 1 95.31 80 TYR A N 1
ATOM 589 C CA . TYR A 1 80 ? -9.156 19.891 8.711 1 95.31 80 TYR A CA 1
ATOM 590 C C . TYR A 1 80 ? -8.672 19.5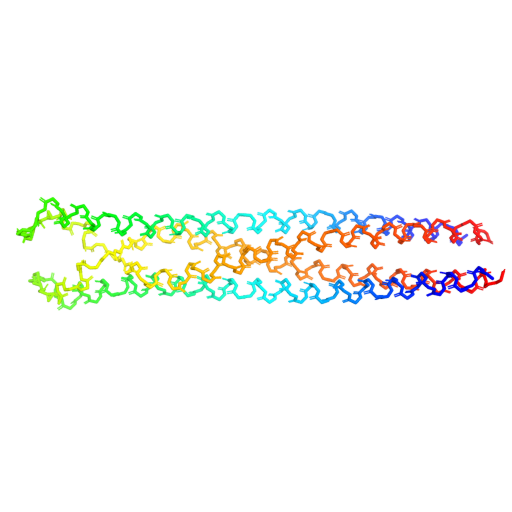16 7.316 1 95.31 80 TYR A C 1
ATOM 592 O O . TYR A 1 80 ? -9.211 18.594 6.688 1 95.31 80 TYR A O 1
ATOM 600 N N . LYS A 1 81 ? -7.676 20.156 6.727 1 96.69 81 LYS A N 1
ATOM 601 C CA . LYS A 1 81 ? -7.07 19.812 5.445 1 96.69 81 LYS A CA 1
ATOM 602 C C . LYS A 1 81 ? -6.367 18.453 5.52 1 96.69 81 LYS A C 1
ATOM 604 O O . LYS A 1 81 ? -6.469 17.641 4.594 1 96.69 81 LYS A O 1
ATOM 609 N N . LEU A 1 82 ? -5.699 18.234 6.613 1 98.44 82 LEU A N 1
ATOM 610 C CA . LEU A 1 82 ? -4.992 16.984 6.824 1 98.44 82 LEU A CA 1
ATOM 611 C C . LEU A 1 82 ? -5.98 15.82 6.969 1 98.44 82 LEU A C 1
ATOM 613 O O . LEU A 1 82 ? -5.727 14.719 6.477 1 98.44 82 LEU A O 1
ATOM 617 N N . THR A 1 83 ? -7.074 16.047 7.664 1 98 83 THR A N 1
ATOM 618 C CA . THR A 1 83 ? -8.094 15.016 7.855 1 98 83 THR A CA 1
ATOM 619 C C . THR A 1 83 ? -8.664 14.57 6.512 1 98 83 THR A C 1
ATOM 621 O O . THR A 1 83 ? -8.906 13.375 6.301 1 98 83 THR A O 1
ATOM 624 N N . ALA A 1 84 ? -8.82 15.531 5.594 1 97.69 84 ALA A N 1
ATOM 625 C CA . ALA A 1 84 ? -9.352 15.242 4.266 1 97.69 84 ALA A CA 1
ATOM 626 C C . ALA A 1 84 ? -8.398 14.352 3.475 1 97.69 84 ALA A C 1
ATOM 628 O O . ALA A 1 84 ? -8.805 13.688 2.516 1 97.69 84 ALA A O 1
ATOM 629 N N . ILE A 1 85 ? -7.191 14.258 3.797 1 98.5 85 ILE A N 1
ATOM 630 C CA . ILE A 1 85 ? -6.164 13.453 3.146 1 98.5 85 ILE A CA 1
ATOM 631 C C . ILE A 1 85 ? -6 12.125 3.883 1 98.5 85 ILE A C 1
ATOM 633 O O . ILE A 1 85 ? -5.973 11.062 3.26 1 98.5 85 ILE A O 1
ATOM 637 N N . ALA A 1 86 ? -5.941 12.203 5.227 1 98.5 86 ALA A N 1
ATOM 638 C CA . ALA A 1 86 ? -5.574 11.062 6.062 1 98.5 86 ALA A CA 1
ATOM 639 C C . ALA A 1 86 ? -6.645 9.977 6.02 1 98.5 86 ALA A C 1
ATOM 641 O O . ALA A 1 86 ? -6.332 8.789 5.969 1 98.5 86 ALA A O 1
ATOM 642 N N . ALA A 1 87 ? -7.91 10.422 6.016 1 96.81 87 ALA A N 1
ATOM 643 C CA . ALA A 1 87 ? -9.008 9.453 6.09 1 96.81 87 ALA A CA 1
ATOM 644 C C . ALA A 1 87 ? -9.039 8.57 4.848 1 96.81 87 ALA A C 1
ATOM 646 O O . ALA A 1 87 ? -8.945 7.344 4.953 1 96.81 87 ALA A O 1
ATOM 647 N N . PRO A 1 88 ? -9.117 9.141 3.658 1 97.94 88 PRO A N 1
ATOM 648 C CA . PRO A 1 88 ? -9.086 8.281 2.471 1 97.94 88 PRO A CA 1
ATOM 649 C C . PRO A 1 88 ? -7.766 7.52 2.328 1 97.94 88 PRO A C 1
ATOM 651 O O . PRO A 1 88 ? -7.758 6.375 1.872 1 97.94 88 PRO A O 1
ATOM 654 N N . LEU A 1 89 ? -6.613 8.141 2.643 1 98.44 89 LEU A N 1
ATOM 655 C CA . LEU A 1 89 ? -5.32 7.465 2.594 1 98.44 89 LEU A CA 1
ATOM 656 C C . LEU A 1 89 ? -5.348 6.176 3.408 1 98.44 89 LEU A C 1
ATOM 658 O O . LEU A 1 89 ? -5 5.105 2.902 1 98.44 89 LEU A O 1
ATOM 662 N N . MET A 1 90 ? -5.852 6.27 4.66 1 98.19 90 MET A N 1
ATOM 663 C CA . MET A 1 90 ? -5.891 5.117 5.555 1 98.19 90 MET A CA 1
ATOM 664 C C . MET A 1 90 ? -6.875 4.066 5.043 1 98.19 90 MET A C 1
ATOM 666 O O . MET A 1 90 ? -6.629 2.865 5.176 1 98.19 90 MET A O 1
ATOM 670 N N . ASN A 1 91 ? -7.98 4.531 4.465 1 97.94 91 ASN A N 1
ATOM 671 C CA . ASN A 1 91 ? -8.938 3.598 3.883 1 97.94 91 ASN A CA 1
ATOM 672 C C . ASN A 1 91 ? -8.328 2.803 2.734 1 97.94 91 ASN A C 1
ATOM 674 O O . ASN A 1 91 ? -8.492 1.584 2.658 1 97.94 91 ASN A O 1
ATOM 678 N N . HIS A 1 92 ? -7.609 3.451 1.883 1 97.62 92 HIS A N 1
ATOM 679 C CA . HIS A 1 92 ? -6.945 2.787 0.768 1 97.62 92 HIS A CA 1
ATOM 680 C C . HIS A 1 92 ? -5.871 1.823 1.263 1 97.62 92 HIS A C 1
ATOM 682 O O . HIS A 1 92 ? -5.738 0.714 0.74 1 97.62 92 HIS A O 1
ATOM 688 N N . LEU A 1 93 ? -5.133 2.188 2.268 1 98.12 93 LEU A N 1
ATOM 689 C CA . LEU A 1 93 ? -4.051 1.356 2.779 1 98.12 93 LEU A CA 1
ATOM 690 C C . LEU A 1 93 ? -4.598 0.102 3.453 1 98.12 93 LEU A C 1
ATOM 692 O O . LEU A 1 93 ? -4.035 -0.985 3.299 1 98.12 93 LEU A O 1
ATOM 696 N N . LYS A 1 94 ? -5.672 0.298 4.141 1 97.75 94 LYS A N 1
ATOM 697 C CA . LYS A 1 94 ? -6.297 -0.851 4.789 1 97.75 94 LYS A CA 1
ATOM 698 C C . LYS A 1 94 ? -6.867 -1.821 3.756 1 97.75 94 LYS A C 1
ATOM 700 O O . LYS A 1 94 ? -6.703 -3.037 3.883 1 97.75 94 LYS A O 1
ATOM 705 N N . ALA A 1 95 ? -7.512 -1.303 2.787 1 97.19 95 ALA A N 1
ATOM 706 C CA . ALA A 1 95 ? -8.023 -2.137 1.702 1 97.19 95 ALA A CA 1
ATOM 707 C C . ALA A 1 95 ? -6.887 -2.846 0.972 1 97.19 95 ALA A C 1
ATOM 709 O O . ALA A 1 95 ? -7 -4.027 0.632 1 97.19 95 ALA A O 1
ATOM 710 N N . LEU A 1 96 ? -5.855 -2.084 0.772 1 96.25 96 LEU A N 1
ATOM 711 C CA . LEU A 1 96 ? -4.688 -2.639 0.099 1 96.25 96 LEU A CA 1
ATOM 712 C C . LEU A 1 96 ? -4.113 -3.812 0.884 1 96.25 96 LEU A C 1
ATOM 714 O O . LEU A 1 96 ? -3.797 -4.855 0.308 1 96.25 96 LEU A O 1
ATOM 718 N N . MET A 1 97 ? -4.008 -3.658 2.184 1 95.19 97 MET A N 1
ATOM 719 C CA . MET A 1 97 ? -3.496 -4.719 3.047 1 95.19 97 MET A CA 1
ATOM 720 C C . MET A 1 97 ? -4.355 -5.973 2.934 1 95.19 97 MET A C 1
ATOM 722 O O . MET A 1 97 ? -3.83 -7.086 2.877 1 95.19 97 MET A O 1
ATOM 726 N N . GLN A 1 98 ? -5.605 -5.801 2.848 1 94.38 98 GLN A N 1
ATOM 727 C CA . GLN A 1 98 ? -6.512 -6.934 2.707 1 94.38 98 GLN A CA 1
ATOM 728 C C . GLN A 1 98 ? -6.312 -7.637 1.368 1 94.38 98 GLN A C 1
ATOM 730 O O . GLN A 1 98 ? -6.266 -8.867 1.309 1 94.38 98 GLN A O 1
ATOM 735 N N . VAL A 1 99 ? -6.203 -6.871 0.359 1 93.19 99 VAL A N 1
ATOM 736 C CA . VAL A 1 99 ? -6.02 -7.43 -0.977 1 93.19 99 VAL A CA 1
ATOM 737 C C . VAL A 1 99 ? -4.691 -8.18 -1.045 1 93.19 99 VAL A C 1
ATOM 739 O O . VAL A 1 99 ? -4.609 -9.258 -1.643 1 93.19 99 VAL A O 1
ATOM 742 N N . ILE A 1 100 ? -3.676 -7.609 -0.5 1 91.75 100 ILE A N 1
ATOM 743 C CA . ILE A 1 100 ? -2.361 -8.242 -0.483 1 91.75 100 ILE A CA 1
ATOM 744 C C . ILE A 1 100 ? -2.451 -9.602 0.212 1 91.75 100 ILE A C 1
ATOM 746 O O . ILE A 1 100 ? -1.891 -10.586 -0.267 1 91.75 100 ILE A O 1
ATOM 750 N N . GLN A 1 101 ? -3.143 -9.672 1.273 1 89.62 101 GLN A N 1
ATOM 751 C CA . GLN A 1 101 ? -3.307 -10.922 2 1 89.62 101 GLN A CA 1
ATOM 752 C C . GLN A 1 101 ? -4.055 -11.953 1.158 1 89.62 101 GLN A C 1
ATOM 754 O O . GLN A 1 101 ? -3.68 -13.125 1.123 1 89.62 101 GLN A O 1
ATOM 759 N N . ASP A 1 102 ? -5.047 -11.547 0.527 1 86.75 102 ASP A N 1
ATOM 760 C CA . ASP A 1 102 ? -5.832 -12.43 -0.328 1 86.75 102 ASP A CA 1
ATOM 761 C C . ASP A 1 102 ? -4.992 -12.961 -1.489 1 86.75 102 ASP A C 1
ATOM 763 O O . ASP A 1 102 ? -5.078 -14.141 -1.839 1 86.75 102 ASP A O 1
ATOM 767 N N . GLN A 1 103 ? -4.227 -12.102 -2.092 1 84.25 103 GLN A N 1
ATOM 768 C CA . GLN A 1 103 ? -3.375 -12.469 -3.217 1 84.25 103 GLN A CA 1
ATOM 769 C C . GLN A 1 103 ? -2.33 -13.5 -2.801 1 84.25 103 GLN A C 1
ATOM 771 O O . GLN A 1 103 ? -1.994 -14.398 -3.574 1 84.25 103 GLN A O 1
ATOM 776 N N . GLN A 1 104 ? -1.845 -13.25 -1.62 1 81.19 104 GLN A N 1
ATOM 777 C CA . G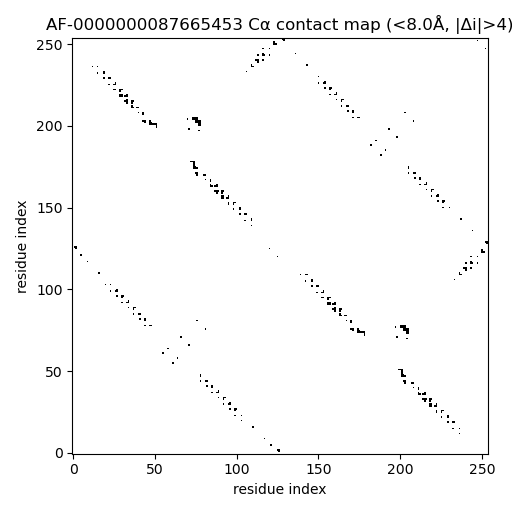LN A 1 104 ? -0.876 -14.219 -1.117 1 81.19 104 GLN A CA 1
ATOM 778 C C . GLN A 1 104 ? -1.49 -15.609 -1.024 1 81.19 104 GLN A C 1
ATOM 780 O O . GLN A 1 104 ? -0.853 -16.594 -1.386 1 81.19 104 GLN A O 1
ATOM 785 N N . GLN A 1 105 ? -2.625 -15.742 -0.558 1 82.12 105 GLN A N 1
ATOM 786 C CA . GLN A 1 105 ? -3.311 -17.031 -0.438 1 82.12 105 GLN A CA 1
ATOM 787 C C . GLN A 1 105 ? -3.572 -17.641 -1.811 1 82.12 105 GLN A C 1
ATOM 789 O O . GLN A 1 105 ? -3.395 -18.844 -2 1 82.12 105 GLN A O 1
ATOM 794 N N . GLU A 1 106 ? -3.898 -16.844 -2.643 1 76.56 106 GLU A N 1
ATOM 795 C CA . GLU A 1 106 ? -4.168 -17.312 -4 1 76.56 106 GLU A CA 1
ATOM 796 C C . GLU A 1 106 ? -2.891 -17.797 -4.68 1 76.56 106 GLU A C 1
ATOM 798 O O . GLU A 1 106 ? -2.9 -18.812 -5.367 1 76.56 106 GLU A O 1
ATOM 803 N N . LEU A 1 107 ? -1.938 -17.047 -4.566 1 78.62 107 LEU A N 1
ATOM 804 C CA . LEU A 1 107 ? -0.659 -17.438 -5.152 1 78.62 107 LEU A CA 1
ATOM 805 C C . LEU A 1 107 ? -0.19 -18.766 -4.598 1 78.62 107 LEU A C 1
ATOM 807 O O . LEU A 1 107 ? 0.312 -19.609 -5.344 1 78.62 107 LEU A O 1
ATOM 811 N N . ASN A 1 108 ? -0.372 -18.938 -3.303 1 79.62 108 ASN A N 1
ATOM 812 C CA . ASN A 1 108 ? -0.011 -20.203 -2.686 1 79.62 108 ASN A CA 1
ATOM 813 C C . ASN A 1 108 ? -0.807 -21.375 -3.281 1 79.62 108 ASN A C 1
ATOM 815 O O . ASN A 1 108 ? -0.26 -22.453 -3.51 1 79.62 108 ASN A O 1
ATOM 819 N N . THR A 1 109 ? -2.008 -21.188 -3.564 1 79.75 109 THR A N 1
ATOM 820 C CA . THR A 1 109 ? -2.871 -22.219 -4.148 1 79.75 109 THR A CA 1
ATOM 821 C C . THR A 1 109 ? -2.41 -22.562 -5.559 1 79.75 109 THR A C 1
ATOM 823 O O . THR A 1 109 ? -2.32 -23.75 -5.91 1 79.75 109 THR A O 1
ATOM 826 N N . VAL A 1 110 ? -2.084 -21.609 -6.344 1 77.88 110 VAL A N 1
ATOM 827 C CA . VAL A 1 110 ? -1.644 -21.797 -7.723 1 77.88 110 VAL A CA 1
ATOM 828 C C . VAL A 1 110 ? -0.306 -22.531 -7.734 1 77.88 110 VAL A C 1
ATOM 830 O O . VAL A 1 110 ? -0.077 -23.406 -8.578 1 77.88 110 VAL A O 1
ATOM 833 N N . LYS A 1 111 ? 0.454 -22.188 -6.824 1 77.75 111 LYS A N 1
ATOM 834 C CA . LYS A 1 111 ? 1.753 -22.844 -6.719 1 77.75 111 LYS A CA 1
ATOM 835 C C . LYS A 1 111 ? 1.595 -24.312 -6.367 1 77.75 111 LYS A C 1
ATOM 837 O O . LYS A 1 111 ? 2.295 -25.172 -6.914 1 77.75 111 LYS A O 1
ATOM 842 N N . GLN A 1 112 ? 0.754 -24.594 -5.504 1 81.88 112 GLN A N 1
ATOM 843 C CA . GLN A 1 112 ? 0.499 -25.984 -5.121 1 81.88 112 GLN A CA 1
ATOM 844 C C . GLN A 1 112 ? -0.033 -26.781 -6.301 1 81.88 112 GLN A C 1
ATOM 846 O O . GLN A 1 112 ? 0.371 -27.938 -6.512 1 81.88 112 GLN A O 1
ATOM 851 N N . GLN A 1 113 ? -0.858 -26.188 -7.027 1 77.31 113 GLN A N 1
ATOM 852 C CA . GLN A 1 113 ? -1.402 -26.859 -8.211 1 77.31 113 GLN A CA 1
ATOM 853 C C . GLN A 1 113 ? -0.315 -27.109 -9.25 1 77.31 113 GLN A C 1
ATOM 855 O O . GLN A 1 113 ? -0.253 -28.188 -9.836 1 77.31 113 GLN A O 1
ATOM 860 N N . LEU A 1 114 ? 0.411 -26.141 -9.445 1 77.38 114 LEU A N 1
ATOM 861 C CA . LEU A 1 114 ? 1.523 -26.281 -10.383 1 77.38 114 LEU A CA 1
ATOM 862 C C . LEU A 1 114 ? 2.445 -27.422 -9.969 1 77.38 114 LEU A C 1
ATOM 864 O O . LEU A 1 114 ? 2.875 -28.219 -10.805 1 77.38 114 LEU A O 1
ATOM 868 N N . TYR A 1 115 ? 2.754 -27.453 -8.703 1 76.25 115 TYR A N 1
ATOM 869 C CA . TYR A 1 115 ? 3.59 -28.531 -8.18 1 76.25 115 TYR A CA 1
ATOM 870 C C . TYR A 1 115 ? 2.951 -29.891 -8.438 1 76.25 115 TYR A C 1
ATOM 872 O O . TYR A 1 115 ? 3.629 -30.828 -8.844 1 76.25 115 TYR A O 1
ATOM 880 N N . HIS A 1 116 ? 1.711 -30.016 -8.242 1 79.81 116 HIS A N 1
ATOM 881 C CA . HIS A 1 116 ? 0.99 -31.266 -8.438 1 79.81 116 HIS A CA 1
ATOM 882 C C . HIS A 1 116 ? 1.033 -31.703 -9.898 1 79.81 116 HIS A C 1
ATOM 884 O O . HIS A 1 116 ? 1.307 -32.875 -10.188 1 79.81 116 HIS A O 1
ATOM 890 N N . TYR A 1 117 ? 0.834 -30.812 -10.797 1 75.19 117 TYR A N 1
ATOM 891 C CA . TYR A 1 117 ? 0.833 -31.141 -12.219 1 75.19 117 TYR A CA 1
ATOM 892 C C . TYR A 1 117 ? 2.234 -31.516 -12.695 1 75.19 117 TYR A C 1
ATOM 894 O O . TYR A 1 117 ? 2.4 -32.406 -13.531 1 75.19 117 TYR A O 1
ATOM 902 N N . LYS A 1 118 ? 3.082 -30.797 -12.164 1 74.25 118 LYS A N 1
ATOM 903 C CA . LYS A 1 118 ? 4.469 -31.078 -12.539 1 74.25 118 LYS A CA 1
ATOM 904 C C . LYS A 1 118 ? 4.883 -32.469 -12.094 1 74.25 118 LYS A C 1
ATOM 906 O O . LYS A 1 118 ? 5.484 -33.219 -12.867 1 74.25 118 LYS A O 1
ATOM 911 N N . VAL A 1 119 ? 4.578 -32.812 -10.914 1 75.38 119 VAL A N 1
ATOM 912 C CA . VAL A 1 119 ? 4.926 -34.125 -10.367 1 75.38 119 VAL A CA 1
ATOM 913 C C . VAL A 1 119 ? 4.18 -35.219 -11.117 1 75.38 119 VAL A C 1
ATOM 915 O O . VAL A 1 119 ? 4.758 -36.25 -11.461 1 75.38 119 VAL A O 1
ATOM 918 N N . SER A 1 120 ? 2.953 -35.062 -11.438 1 72.94 120 SER A N 1
ATOM 919 C CA . SER A 1 120 ? 2.145 -36.031 -12.18 1 72.94 120 SER A CA 1
ATOM 920 C C . SER A 1 120 ? 2.689 -36.25 -13.586 1 72.94 120 SER A C 1
ATOM 922 O O . SER A 1 120 ? 2.732 -37.375 -14.07 1 72.94 120 SER A O 1
ATOM 924 N N . TYR A 1 121 ? 3.051 -35.188 -14.211 1 72.12 121 TYR A N 1
ATOM 925 C CA . TYR A 1 121 ? 3.611 -35.25 -15.555 1 72.12 121 TYR A CA 1
ATOM 926 C C . TYR A 1 121 ? 4.91 -36.062 -15.562 1 72.12 121 TYR A C 1
ATOM 928 O O . TYR A 1 121 ? 5.172 -36.812 -16.484 1 72.12 121 TYR A O 1
ATOM 936 N N . MET A 1 122 ? 5.664 -35.781 -14.531 1 71.12 122 MET A N 1
ATOM 937 C CA . MET A 1 122 ? 6.949 -36.469 -14.43 1 71.12 122 MET A CA 1
ATOM 938 C C . MET A 1 122 ? 6.758 -37.969 -14.266 1 71.12 122 MET A C 1
ATOM 940 O O . MET A 1 122 ? 7.586 -38.75 -14.719 1 71.12 122 MET A O 1
ATOM 944 N N . TYR A 1 123 ? 5.633 -38.344 -13.734 1 74 123 TYR A N 1
ATOM 945 C CA . TYR A 1 123 ? 5.375 -39.781 -13.523 1 74 123 TYR A CA 1
ATOM 946 C C . TYR A 1 123 ? 4.801 -40.438 -14.773 1 74 123 TYR A C 1
ATOM 948 O O . TYR A 1 123 ? 4.957 -41.625 -14.984 1 74 123 TYR A O 1
ATOM 956 N N . ILE A 1 124 ? 4.012 -39.75 -15.453 1 66.69 124 ILE A N 1
ATOM 957 C CA . ILE A 1 124 ? 3.387 -40.375 -16.625 1 66.69 124 ILE A CA 1
ATOM 958 C C . ILE A 1 124 ? 4.391 -40.406 -17.781 1 66.69 124 ILE A C 1
ATOM 960 O O . ILE A 1 124 ? 4.398 -41.375 -18.562 1 66.69 124 ILE A O 1
ATOM 964 N N . ASP A 1 125 ? 5.059 -39.344 -18.078 1 54.88 125 ASP A N 1
ATOM 965 C CA . ASP A 1 125 ? 6.039 -39.438 -19.156 1 54.88 125 ASP A CA 1
ATOM 966 C C . ASP A 1 125 ? 7.453 -39.188 -18.625 1 54.88 125 ASP A C 1
ATOM 968 O O . ASP A 1 125 ? 8 -38.094 -18.797 1 54.88 125 ASP A O 1
ATOM 972 N N . PRO A 1 126 ? 7.742 -40.219 -17.641 1 48.75 126 PRO A N 1
ATOM 973 C CA . PRO A 1 126 ? 9.086 -40.031 -17.094 1 48.75 126 PRO A CA 1
ATOM 974 C C . PRO A 1 126 ? 10.156 -39.906 -18.188 1 48.75 126 PRO A C 1
ATOM 976 O O . PRO A 1 126 ? 11.195 -39.312 -17.953 1 48.75 126 PRO A O 1
ATOM 979 N N . PHE A 1 127 ? 10.312 -41 -19.188 1 38.28 127 PHE A N 1
ATOM 980 C CA . PHE A 1 127 ? 11.188 -41.219 -20.328 1 38.28 127 PHE A CA 1
ATOM 981 C C . PHE A 1 127 ? 10.406 -41.125 -21.641 1 38.28 127 PHE A C 1
ATOM 983 O O . PHE A 1 127 ? 9.289 -41.625 -21.75 1 38.28 127 PHE A O 1
ATOM 990 N N . LYS B 1 1 ? -14.875 -40.75 -16.562 1 56.28 1 LYS B N 1
ATOM 991 C CA . LYS B 1 1 ? -14.906 -40.156 -15.227 1 56.28 1 LYS B CA 1
ATOM 992 C C . LYS B 1 1 ? -13.656 -39.312 -14.969 1 56.28 1 LYS B C 1
ATOM 994 O O . LYS B 1 1 ? -13.75 -38.188 -14.492 1 56.28 1 LYS B O 1
ATOM 999 N N . GLY B 1 2 ? -12.539 -39.625 -15.484 1 57.09 2 GLY B N 1
ATOM 1000 C CA . GLY B 1 2 ? -11.242 -39 -15.273 1 57.09 2 GLY B CA 1
ATOM 1001 C C . GLY B 1 2 ? -11.062 -37.719 -16.047 1 57.09 2 GLY B C 1
ATOM 1002 O O . GLY B 1 2 ? -10.602 -36.719 -15.484 1 57.09 2 GLY B O 1
ATOM 1003 N N . ARG B 1 3 ? -11.695 -37.656 -17.188 1 60.91 3 ARG B N 1
ATOM 1004 C CA . ARG B 1 3 ? -11.516 -36.5 -18.062 1 60.91 3 ARG B CA 1
ATOM 1005 C C . ARG B 1 3 ? -12.352 -35.312 -17.594 1 60.91 3 ARG B C 1
ATOM 1007 O O . ARG B 1 3 ? -11.883 -34.188 -17.609 1 60.91 3 ARG B O 1
ATOM 1014 N N . TH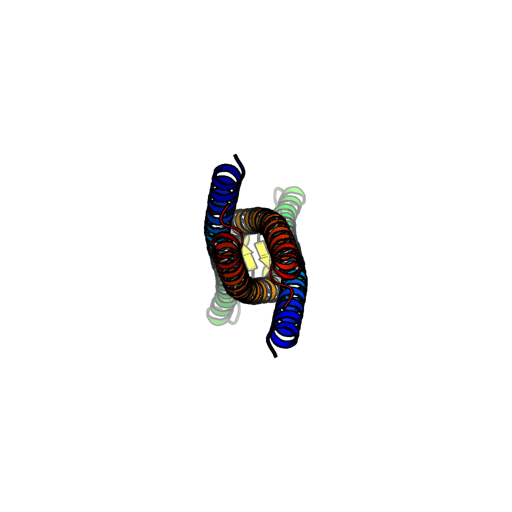R B 1 4 ? -13.492 -35.562 -17.25 1 61.84 4 THR B N 1
ATOM 1015 C CA . THR B 1 4 ? -14.391 -34.5 -16.781 1 61.84 4 THR B CA 1
ATOM 1016 C C . THR B 1 4 ? -13.828 -33.812 -15.539 1 61.84 4 THR B C 1
ATOM 1018 O O . THR B 1 4 ? -13.914 -32.594 -15.391 1 61.84 4 THR B O 1
ATOM 1021 N N . GLU B 1 5 ? -13.305 -34.656 -14.688 1 63 5 GLU B N 1
ATOM 1022 C CA . GLU B 1 5 ? -12.703 -34.094 -13.469 1 63 5 GLU B CA 1
ATOM 1023 C C . GLU B 1 5 ? -11.5 -33.219 -13.789 1 63 5 GLU B C 1
ATOM 1025 O O . GLU B 1 5 ? -11.289 -32.188 -13.141 1 63 5 GLU B O 1
ATOM 1030 N N . GLU B 1 6 ? -10.914 -33.656 -14.836 1 59.88 6 GLU B N 1
ATOM 1031 C CA . GLU B 1 6 ? -9.734 -32.875 -15.227 1 59.88 6 GLU B CA 1
ATOM 1032 C C . GLU B 1 6 ? -10.133 -31.531 -15.82 1 59.88 6 GLU B C 1
ATOM 1034 O O . GLU B 1 6 ? -9.492 -30.516 -15.562 1 59.88 6 GLU B O 1
ATOM 1039 N N . LEU B 1 7 ? -11.148 -31.547 -16.625 1 62 7 LEU B N 1
ATOM 1040 C CA . LEU B 1 7 ? -11.648 -30.312 -17.203 1 62 7 LEU B CA 1
ATOM 1041 C C . LEU B 1 7 ? -12.148 -29.359 -16.125 1 62 7 LEU B C 1
ATOM 1043 O O . LEU B 1 7 ? -11.969 -28.141 -16.219 1 62 7 LEU B O 1
ATOM 1047 N N . GLU B 1 8 ? -12.766 -29.984 -15.195 1 65.19 8 GLU B N 1
ATOM 1048 C CA . GLU B 1 8 ? -13.258 -29.172 -14.078 1 65.19 8 GLU B CA 1
ATOM 1049 C C . GLU B 1 8 ? -12.109 -28.547 -13.305 1 65.19 8 GLU B C 1
ATOM 1051 O O . GLU B 1 8 ? -12.188 -27.391 -12.898 1 65.19 8 GLU B O 1
ATOM 1056 N N . LYS B 1 9 ? -11.117 -29.297 -13.18 1 66.38 9 LYS B N 1
ATOM 1057 C CA . LYS B 1 9 ? -9.953 -28.781 -12.469 1 66.38 9 LYS B CA 1
ATOM 1058 C C . LYS B 1 9 ? -9.281 -27.672 -13.266 1 66.38 9 LYS B C 1
ATOM 1060 O O . LYS B 1 9 ? -8.82 -26.67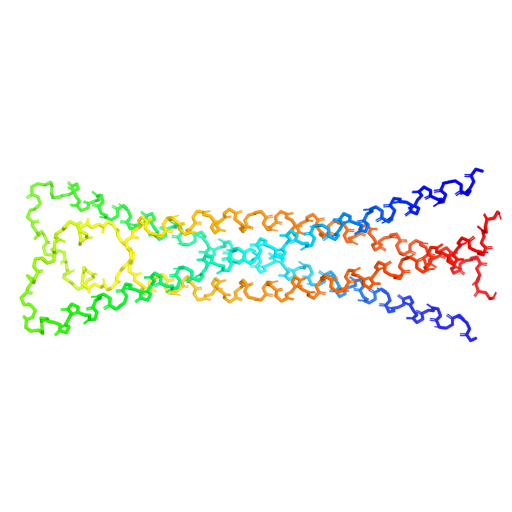2 -12.695 1 66.38 9 LYS B O 1
ATOM 1065 N N . LEU B 1 10 ? -9.32 -27.781 -14.586 1 65.62 10 LEU B N 1
ATOM 1066 C CA . LEU B 1 10 ? -8.742 -26.766 -15.453 1 65.62 10 LEU B CA 1
ATOM 1067 C C . LEU B 1 10 ? -9.555 -25.469 -15.383 1 65.62 10 LEU B C 1
ATOM 1069 O O . LEU B 1 10 ? -8.977 -24.375 -15.328 1 65.62 10 LEU B O 1
ATOM 1073 N N . THR B 1 11 ? -10.797 -25.672 -15.422 1 66.56 11 THR B N 1
ATOM 1074 C CA . THR B 1 11 ? -11.672 -24.516 -15.328 1 66.56 11 THR B CA 1
ATOM 1075 C C . THR B 1 11 ? -11.461 -23.781 -14.008 1 66.56 11 THR B C 1
ATOM 1077 O O . THR B 1 11 ? -11.422 -22.547 -13.969 1 66.56 11 THR B O 1
ATOM 1080 N N . GLU B 1 12 ? -11.359 -24.547 -13.008 1 66.25 12 GLU B N 1
ATOM 1081 C CA . GLU B 1 12 ? -11.125 -23.969 -11.688 1 66.25 12 GLU B CA 1
ATOM 1082 C C . GLU B 1 12 ? -9.805 -23.203 -11.656 1 66.25 12 GLU B C 1
ATOM 1084 O O . GLU B 1 12 ? -9.727 -22.109 -11.094 1 66.25 12 GLU B O 1
ATOM 1089 N N . LEU B 1 13 ? -8.867 -23.797 -12.305 1 64.88 13 LEU B N 1
ATOM 1090 C CA . LEU B 1 13 ? -7.551 -23.172 -12.344 1 64.88 13 LEU B CA 1
ATOM 1091 C C . LEU B 1 13 ? -7.59 -21.859 -13.117 1 64.88 13 LEU B C 1
ATOM 1093 O O . LEU B 1 13 ? -7.074 -20.844 -12.648 1 64.88 13 LEU B O 1
ATOM 1097 N N . LEU B 1 14 ? -8.234 -22 -14.25 1 67.75 14 LEU B N 1
ATOM 1098 C CA . LEU B 1 14 ? -8.336 -20.797 -15.07 1 67.75 14 LEU B CA 1
ATOM 1099 C C . LEU B 1 14 ? -9.125 -19.703 -14.359 1 67.75 14 LEU B C 1
ATOM 1101 O O . LEU B 1 14 ? -8.781 -18.531 -14.453 1 67.75 14 LEU B O 1
ATOM 1105 N N . GLY B 1 15 ? -10.172 -20.172 -13.742 1 66.5 15 GLY B N 1
ATOM 1106 C CA . GLY B 1 15 ? -10.93 -19.25 -12.922 1 66.5 15 GLY B CA 1
ATOM 1107 C C . GLY B 1 15 ? -10.094 -18.609 -11.828 1 66.5 15 GLY B C 1
ATOM 1108 O O . GLY B 1 15 ? -10.188 -17.391 -11.594 1 66.5 15 GLY B O 1
ATOM 1109 N N . GLY B 1 16 ? -9.312 -19.422 -11.234 1 67.06 16 GLY B N 1
ATOM 1110 C CA . GLY B 1 16 ? -8.414 -18.922 -10.203 1 67.06 16 GLY B CA 1
ATOM 1111 C C . GLY B 1 16 ? -7.418 -17.906 -10.727 1 67.06 16 GLY B C 1
ATOM 1112 O O . GLY B 1 16 ? -7.156 -16.891 -10.07 1 67.06 16 GLY B O 1
ATOM 1113 N N . LEU B 1 17 ? -7.02 -18.156 -11.922 1 68.5 17 LEU B N 1
ATOM 1114 C CA . LEU B 1 17 ? -6.078 -17.25 -12.555 1 68.5 17 LEU B CA 1
ATOM 1115 C C . LEU B 1 17 ? -6.738 -15.906 -12.859 1 68.5 17 LEU B C 1
ATOM 1117 O O . LEU B 1 17 ? -6.125 -14.852 -12.68 1 68.5 17 LEU B O 1
ATOM 1121 N N . ALA B 1 18 ? -7.961 -15.984 -13.242 1 69.62 18 ALA B N 1
ATOM 1122 C CA . ALA B 1 18 ? -8.711 -14.766 -13.531 1 69.62 18 ALA B CA 1
ATOM 1123 C C . ALA B 1 18 ? -8.938 -13.953 -12.258 1 69.62 18 ALA B C 1
ATOM 1125 O O . ALA B 1 18 ? -8.812 -12.727 -12.266 1 69.62 18 ALA B O 1
ATOM 1126 N N . VAL B 1 19 ? -9.266 -14.633 -11.211 1 68.56 19 VAL B N 1
ATOM 1127 C CA . VAL B 1 19 ? -9.492 -13.977 -9.922 1 68.56 19 VAL B CA 1
ATOM 1128 C C . VAL B 1 19 ? -8.195 -13.336 -9.445 1 68.56 19 VAL B C 1
ATOM 1130 O O . VAL B 1 19 ? -8.203 -12.195 -8.961 1 68.56 19 VAL B O 1
ATOM 1133 N N . ALA B 1 20 ? -7.172 -13.906 -9.672 1 69.19 20 ALA B N 1
ATOM 1134 C CA . ALA B 1 20 ? -5.871 -13.359 -9.289 1 69.19 20 ALA B CA 1
ATOM 1135 C C . ALA B 1 20 ? -5.555 -12.102 -10.086 1 69.19 20 ALA B C 1
ATOM 1137 O O . ALA B 1 20 ? -5.023 -11.133 -9.539 1 69.19 20 ALA B O 1
ATOM 1138 N N . ASP B 1 21 ? -5.93 -12.047 -11.312 1 73.69 21 ASP B N 1
ATOM 1139 C CA . ASP B 1 21 ? -5.707 -10.875 -12.164 1 73.69 21 ASP B CA 1
ATOM 1140 C C . ASP B 1 21 ? -6.512 -9.68 -11.672 1 73.69 21 ASP B C 1
ATOM 1142 O O . ASP B 1 21 ? -6 -8.555 -11.625 1 73.69 21 ASP B O 1
ATOM 1146 N N . LE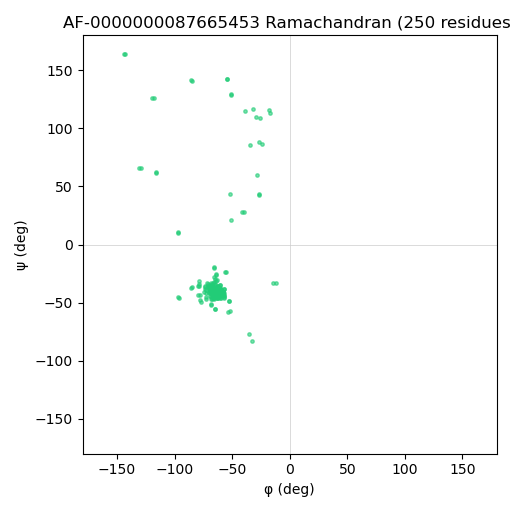U B 1 22 ? -7.727 -9.992 -11.312 1 72.44 22 LEU B N 1
ATOM 1147 C CA . LEU B 1 22 ? -8.594 -8.938 -10.797 1 72.44 22 LEU B CA 1
ATOM 1148 C C . LEU B 1 22 ? -8.047 -8.375 -9.484 1 72.44 22 LEU B C 1
ATOM 1150 O O . LEU B 1 22 ? -8.055 -7.164 -9.273 1 72.44 22 LEU B O 1
ATOM 1154 N N . LYS B 1 23 ? -7.566 -9.227 -8.789 1 77.31 23 LYS B N 1
ATOM 1155 C CA . LYS B 1 23 ? -7.047 -8.797 -7.492 1 77.31 23 LYS B CA 1
ATOM 1156 C C . LYS B 1 23 ? -5.762 -7.992 -7.656 1 77.31 23 LYS B C 1
ATOM 1158 O O . LYS B 1 23 ? -5.504 -7.055 -6.895 1 77.31 23 LYS B O 1
ATOM 1163 N N . GLN B 1 24 ? -5.07 -8.344 -8.602 1 75.44 24 GLN B N 1
ATOM 1164 C CA . GLN B 1 24 ? -3.848 -7.59 -8.875 1 75.44 24 GLN B CA 1
ATOM 1165 C C . GLN B 1 24 ? -4.164 -6.18 -9.359 1 75.44 24 GLN B C 1
ATOM 1167 O O . GLN B 1 24 ? -3.484 -5.223 -8.984 1 75.44 24 GLN B O 1
ATOM 1172 N N . ARG B 1 25 ? -5.156 -6.039 -10.078 1 77.75 25 ARG B N 1
ATOM 1173 C CA . ARG B 1 25 ? -5.586 -4.723 -10.539 1 77.75 25 ARG B CA 1
ATOM 1174 C C . ARG B 1 25 ? -6.066 -3.863 -9.375 1 77.75 25 ARG B C 1
ATOM 1176 O O . ARG B 1 25 ? -5.766 -2.672 -9.312 1 77.75 25 ARG B O 1
ATOM 1183 N N . ASP B 1 26 ? -6.59 -4.637 -8.539 1 89.31 26 ASP B N 1
ATOM 1184 C CA . ASP B 1 26 ? -7.102 -3.932 -7.363 1 89.31 26 ASP B CA 1
ATOM 1185 C C . ASP B 1 26 ? -5.957 -3.398 -6.504 1 89.31 26 ASP B C 1
ATOM 1187 O O . ASP B 1 26 ? -6.012 -2.268 -6.02 1 89.31 26 ASP B O 1
ATOM 1191 N N . CYS B 1 27 ? -4.902 -4.172 -6.441 1 92.12 27 CYS B N 1
ATOM 1192 C CA . CYS B 1 27 ? -3.76 -3.754 -5.637 1 92.12 27 CYS B CA 1
ATOM 1193 C C . CYS B 1 27 ? -3.102 -2.514 -6.227 1 92.12 27 CYS B C 1
ATOM 1195 O O . CYS B 1 27 ? -2.732 -1.594 -5.496 1 92.12 27 CYS B O 1
ATOM 1197 N N . LYS B 1 28 ? -2.996 -2.537 -7.477 1 92.75 28 LYS B N 1
ATOM 1198 C CA . LYS B 1 28 ? -2.342 -1.431 -8.172 1 92.75 28 LYS B CA 1
ATOM 1199 C C . LYS B 1 28 ? -3.139 -0.139 -8.016 1 92.75 28 LYS B C 1
ATOM 1201 O O . LYS B 1 28 ? -2.57 0.917 -7.727 1 92.75 28 LYS B O 1
ATOM 1206 N N . GLU B 1 29 ? -4.406 -0.258 -8.156 1 96.5 29 GLU B N 1
ATOM 1207 C CA . GLU B 1 29 ? -5.285 0.902 -8.055 1 96.5 29 GLU B CA 1
ATOM 1208 C C . GLU B 1 29 ? -5.285 1.471 -6.641 1 96.5 29 GLU B C 1
ATOM 1210 O O . GLU B 1 29 ? -5.23 2.689 -6.453 1 96.5 29 GLU B O 1
ATOM 1215 N N . LEU B 1 30 ? -5.375 0.604 -5.664 1 96.81 30 LEU B N 1
ATOM 1216 C CA . LEU B 1 30 ? -5.359 1.018 -4.266 1 96.81 30 LEU B CA 1
ATOM 1217 C C . LEU B 1 30 ? -4.039 1.696 -3.914 1 96.81 30 LEU B C 1
ATOM 1219 O O . LEU B 1 30 ? -4.027 2.742 -3.26 1 96.81 30 LEU B O 1
ATOM 1223 N N . ALA B 1 31 ? -2.977 1.113 -4.414 1 97.19 31 ALA B N 1
ATOM 1224 C CA . ALA B 1 31 ? -1.661 1.698 -4.172 1 97.19 31 ALA B CA 1
ATOM 1225 C C . ALA B 1 31 ? -1.539 3.07 -4.828 1 97.19 31 ALA B C 1
ATOM 1227 O O . ALA B 1 31 ? -1.014 4.008 -4.227 1 97.19 31 ALA B O 1
ATOM 1228 N N . MET B 1 32 ? -2.043 3.219 -6.02 1 97.38 32 MET B N 1
ATOM 1229 C CA . MET B 1 32 ? -2.01 4.496 -6.73 1 97.38 32 MET B CA 1
ATOM 1230 C C . MET B 1 32 ? -2.814 5.555 -5.984 1 97.38 32 MET B C 1
ATOM 1232 O O . MET B 1 32 ? -2.369 6.695 -5.844 1 97.38 32 MET B O 1
ATOM 1236 N N . SER B 1 33 ? -3.953 5.125 -5.574 1 97.94 33 SER B N 1
ATOM 1237 C CA . SER B 1 33 ? -4.793 6.043 -4.812 1 97.94 33 SER B CA 1
ATOM 1238 C C . SER B 1 33 ? -4.09 6.512 -3.541 1 97.94 33 SER B C 1
ATOM 1240 O O . SER B 1 33 ? -4.121 7.695 -3.207 1 97.94 33 SER B O 1
ATOM 1242 N N . ALA B 1 34 ? -3.465 5.586 -2.861 1 98.31 34 ALA B N 1
ATOM 1243 C CA . ALA B 1 34 ? -2.713 5.945 -1.66 1 98.31 34 ALA B CA 1
ATOM 1244 C C . ALA B 1 34 ? -1.604 6.941 -1.984 1 98.31 34 ALA B C 1
ATOM 1246 O O . ALA B 1 34 ? -1.384 7.898 -1.24 1 98.31 34 ALA B O 1
ATOM 1247 N N . ILE B 1 35 ? -0.968 6.75 -3.088 1 98.5 35 ILE B N 1
ATOM 1248 C CA . ILE B 1 35 ? 0.107 7.637 -3.523 1 98.5 35 ILE B CA 1
ATOM 1249 C C . ILE B 1 35 ? -0.455 9.023 -3.809 1 98.5 35 ILE B C 1
ATOM 1251 O O . ILE B 1 35 ? 0.16 10.039 -3.455 1 98.5 35 ILE B O 1
ATOM 1255 N N . VAL B 1 36 ? -1.593 9.055 -4.445 1 98.62 36 VAL B N 1
ATOM 1256 C CA . VAL B 1 36 ? -2.238 10.328 -4.734 1 98.62 36 VAL B CA 1
ATOM 1257 C C . VAL B 1 36 ? -2.473 11.102 -3.438 1 98.62 36 VAL B C 1
ATOM 1259 O O . VAL B 1 36 ? -2.166 12.289 -3.352 1 98.62 36 VAL B O 1
ATOM 1262 N N . HIS B 1 37 ? -2.924 10.422 -2.463 1 98.5 37 HIS B N 1
ATOM 1263 C CA . HIS B 1 37 ? -3.172 11.062 -1.178 1 98.5 37 HIS B C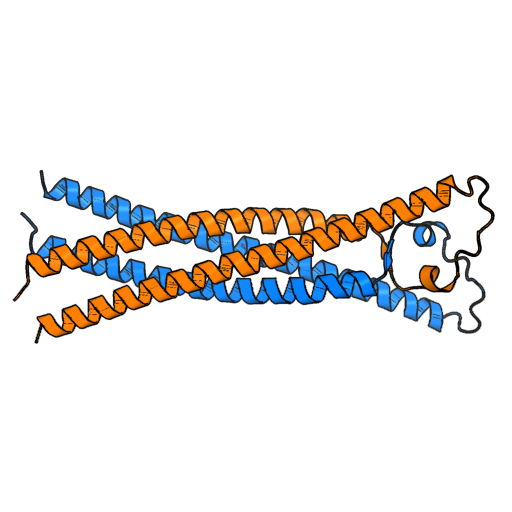A 1
ATOM 1264 C C . HIS B 1 37 ? -1.866 11.453 -0.495 1 98.5 37 HIS B C 1
ATOM 1266 O O . HIS B 1 37 ? -1.783 12.508 0.139 1 98.5 37 HIS B O 1
ATOM 1272 N N . GLY B 1 38 ? -0.847 10.586 -0.618 1 98.56 38 GLY B N 1
ATOM 1273 C CA . GLY B 1 38 ? 0.469 10.977 -0.138 1 98.56 38 GLY B CA 1
ATOM 1274 C C . GLY B 1 38 ? 0.986 12.25 -0.785 1 98.56 38 GLY B C 1
ATOM 1275 O O . GLY B 1 38 ? 1.557 13.109 -0.109 1 98.56 38 GLY B O 1
ATOM 1276 N N . ASN B 1 39 ? 0.734 12.414 -2.039 1 98.19 39 ASN B N 1
ATOM 1277 C CA . ASN B 1 39 ? 1.145 13.609 -2.771 1 98.19 39 ASN B CA 1
ATOM 1278 C C . ASN B 1 39 ? 0.373 14.844 -2.311 1 98.19 39 ASN B C 1
ATOM 1280 O O . ASN B 1 39 ? 0.944 15.922 -2.191 1 98.19 39 ASN B O 1
ATOM 1284 N N . ARG B 1 40 ? -0.864 14.648 -2.119 1 98.38 40 ARG B N 1
ATOM 1285 C CA . ARG B 1 40 ? -1.674 15.734 -1.581 1 98.38 40 ARG B CA 1
ATOM 1286 C C . ARG B 1 40 ? -1.13 16.203 -0.238 1 98.38 40 ARG B C 1
ATOM 1288 O O . ARG B 1 40 ? -1.166 17.406 0.066 1 98.38 40 ARG B O 1
ATOM 1295 N N . LEU B 1 41 ? -0.695 15.242 0.592 1 98.75 41 LEU B N 1
ATOM 1296 C CA . LEU B 1 41 ? -0.078 15.594 1.867 1 98.75 41 LEU B CA 1
ATOM 1297 C C . LEU B 1 41 ? 1.171 16.438 1.652 1 98.75 41 LEU B C 1
ATOM 1299 O O . LEU B 1 41 ? 1.331 17.484 2.285 1 98.75 41 LEU B O 1
ATOM 1303 N N . LEU B 1 42 ? 1.988 16.047 0.753 1 98.38 42 LEU B N 1
ATOM 1304 C CA . LEU B 1 42 ? 3.203 16.797 0.438 1 98.38 42 LEU B CA 1
ATOM 1305 C C . LEU B 1 42 ? 2.865 18.188 -0.075 1 98.38 42 LEU B C 1
ATOM 1307 O O . LEU B 1 42 ? 3.518 19.172 0.3 1 98.38 42 LEU B O 1
ATOM 1311 N N . ASP B 1 43 ? 1.906 18.297 -0.844 1 98.25 43 ASP B N 1
ATOM 1312 C CA . ASP B 1 43 ? 1.455 19.578 -1.375 1 98.25 43 ASP B CA 1
ATOM 1313 C C . ASP B 1 43 ? 0.986 20.5 -0.254 1 98.25 43 ASP B C 1
ATOM 1315 O O . ASP B 1 43 ? 1.288 21.703 -0.26 1 98.25 43 ASP B O 1
ATOM 1319 N N . SER B 1 44 ? 0.194 19.922 0.618 1 97.88 44 SER B N 1
ATOM 1320 C CA . SER B 1 44 ? -0.313 20.688 1.745 1 97.88 44 SER B CA 1
ATOM 1321 C C . SER B 1 44 ? 0.827 21.219 2.605 1 97.88 44 SER B C 1
ATOM 1323 O O . SER B 1 44 ? 0.777 22.359 3.074 1 97.88 44 SER B O 1
ATOM 1325 N N . ILE B 1 45 ? 1.809 20.438 2.803 1 97.56 45 ILE B N 1
ATOM 1326 C CA . ILE B 1 45 ? 2.98 20.844 3.57 1 97.56 45 ILE B CA 1
ATOM 1327 C C . ILE B 1 45 ? 3.686 22 2.863 1 97.56 45 ILE B C 1
ATOM 1329 O O . ILE B 1 45 ? 4.031 23 3.492 1 97.56 45 ILE B O 1
ATOM 1333 N N . ASN B 1 46 ? 3.826 21.891 1.587 1 97 46 ASN B N 1
ATOM 1334 C CA . ASN B 1 46 ? 4.477 22.938 0.793 1 97 46 ASN B CA 1
ATOM 1335 C C . ASN B 1 46 ? 3.707 24.25 0.853 1 97 46 ASN B C 1
ATOM 1337 O O . ASN B 1 46 ? 4.309 25.312 0.942 1 97 46 ASN B O 1
ATOM 1341 N N . GLN B 1 47 ? 2.463 24.125 0.784 1 95.62 47 GLN B N 1
ATOM 1342 C CA . GLN B 1 47 ? 1.614 25.297 0.896 1 95.62 47 GLN B CA 1
ATOM 1343 C C . GLN B 1 47 ? 1.782 25.969 2.256 1 95.62 47 GLN B C 1
ATOM 1345 O O . GLN B 1 47 ? 1.84 27.203 2.344 1 95.62 47 GLN B O 1
ATOM 1350 N N . GLY B 1 48 ? 1.827 25.125 3.322 1 93.31 48 GLY B N 1
ATOM 1351 C CA . GLY B 1 48 ? 2.049 25.656 4.656 1 93.31 48 GLY B CA 1
ATOM 1352 C C . GLY B 1 48 ? 3.389 26.359 4.801 1 93.31 48 GLY B C 1
ATOM 1353 O O . GLY B 1 48 ? 3.477 27.422 5.426 1 93.31 48 GLY B O 1
ATOM 1354 N N . LEU B 1 49 ? 4.391 25.844 4.176 1 93.38 49 LEU B N 1
ATOM 1355 C CA . LEU B 1 49 ? 5.734 26.406 4.227 1 93.38 49 LEU B CA 1
ATOM 1356 C C . LEU B 1 49 ? 5.805 27.719 3.461 1 93.38 49 LEU B C 1
ATOM 1358 O O . LEU B 1 49 ? 6.449 28.672 3.912 1 93.38 49 LEU B O 1
ATOM 1362 N N . ASN B 1 50 ? 5.121 27.859 2.393 1 91.44 50 ASN B N 1
ATOM 1363 C CA . ASN B 1 50 ? 5.145 29.031 1.532 1 91.44 50 ASN B CA 1
ATOM 1364 C C . ASN B 1 50 ? 4.285 30.156 2.102 1 91.44 50 ASN B C 1
ATOM 1366 O O . ASN B 1 50 ? 4.617 31.344 1.947 1 91.44 50 ASN B O 1
ATOM 1370 N N . ALA B 1 51 ? 3.189 29.734 2.717 1 84.81 51 ALA B N 1
ATOM 1371 C CA . ALA B 1 51 ? 2.33 30.75 3.328 1 84.81 51 ALA B CA 1
ATOM 1372 C C . ALA B 1 51 ? 3.08 31.531 4.406 1 84.81 51 ALA B C 1
ATOM 1374 O O . ALA B 1 51 ? 2.934 32.75 4.52 1 84.81 51 ALA B O 1
ATOM 1375 N N . ARG B 1 52 ? 3.889 30.875 5.047 1 79.75 52 ARG B N 1
ATOM 1376 C CA . ARG B 1 52 ? 4.672 31.516 6.094 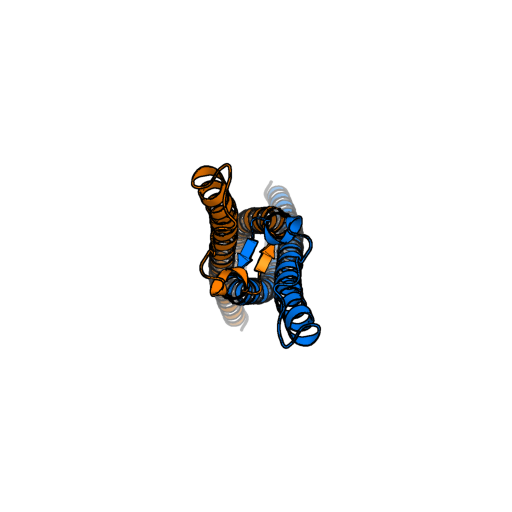1 79.75 52 ARG B CA 1
ATOM 1377 C C . ARG B 1 52 ? 5.758 32.406 5.492 1 79.75 52 ARG B C 1
ATOM 1379 O O . ARG B 1 52 ? 6.016 33.5 5.988 1 79.75 52 ARG B O 1
ATOM 1386 N N . LYS B 1 53 ? 6.332 32.031 4.453 1 79.56 53 LYS B N 1
ATOM 1387 C CA . LYS B 1 53 ? 7.371 32.812 3.783 1 79.56 53 LYS B CA 1
ATOM 1388 C C . LYS B 1 53 ? 6.805 34.125 3.246 1 79.56 53 LYS B C 1
ATOM 1390 O O . LYS B 1 53 ? 7.449 35.156 3.35 1 79.56 53 LYS B O 1
ATOM 1395 N N . GLU B 1 54 ? 5.652 34.062 2.67 1 78 54 GLU B N 1
ATOM 1396 C CA . GLU B 1 54 ? 5.008 35.25 2.113 1 78 54 GLU B CA 1
ATOM 1397 C C . GLU B 1 54 ? 4.605 36.219 3.215 1 78 54 GLU B C 1
ATOM 1399 O O . GLU B 1 54 ? 4.695 37.438 3.037 1 78 54 GLU B O 1
ATOM 1404 N N . ALA B 1 55 ? 4.203 35.656 4.32 1 72.94 55 ALA B N 1
ATOM 1405 C CA . ALA B 1 55 ? 3.84 36.531 5.449 1 72.94 55 ALA B CA 1
ATOM 1406 C C . ALA B 1 55 ? 5.066 37.219 6.023 1 72.94 55 ALA B C 1
ATOM 1408 O O . ALA B 1 55 ? 4.984 38.375 6.461 1 72.94 55 ALA B O 1
ATOM 1409 N N . ASP B 1 56 ? 6.145 36.531 6.02 1 72.56 56 ASP B N 1
ATOM 1410 C CA . ASP B 1 56 ? 7.387 37.094 6.551 1 72.56 56 ASP B CA 1
ATOM 1411 C C . ASP B 1 56 ? 7.965 38.156 5.605 1 72.56 56 ASP B C 1
ATOM 1413 O O . ASP B 1 56 ? 8.539 39.125 6.051 1 72.56 56 ASP B O 1
ATOM 1417 N N . GLU B 1 57 ? 7.852 37.875 4.309 1 72 57 GLU B N 1
ATOM 1418 C CA . GLU B 1 57 ? 8.391 38.812 3.33 1 72 57 GLU B CA 1
ATOM 1419 C C . GLU B 1 57 ? 7.535 40.062 3.234 1 72 57 GLU B C 1
ATOM 1421 O O . GLU B 1 57 ? 8.039 41.156 2.91 1 72 57 GLU B O 1
ATOM 1426 N N . GLY B 1 58 ? 6.273 39.844 3.154 1 61.84 58 GLY B N 1
ATOM 1427 C CA . GLY B 1 58 ? 5.398 41 2.977 1 61.84 58 GLY B CA 1
ATOM 1428 C C . GLY B 1 58 ? 5.422 41.938 4.156 1 61.84 58 GLY B C 1
ATOM 1429 O O . GLY B 1 58 ? 5.004 43.094 4.035 1 61.84 58 GLY B O 1
ATOM 1430 N N . ASN B 1 59 ? 5.656 41.562 5.461 1 55.59 59 ASN B N 1
ATOM 1431 C CA . ASN B 1 59 ? 5.766 42.5 6.582 1 55.59 59 ASN B CA 1
ATOM 1432 C C . ASN B 1 59 ? 7.027 42.25 7.402 1 55.59 59 ASN B C 1
ATOM 1434 O O . ASN B 1 59 ? 6.98 41.531 8.414 1 55.59 59 ASN B O 1
ATOM 1438 N N . PRO B 1 60 ? 8.258 42.5 6.699 1 55 60 PRO B N 1
ATOM 1439 C CA . PRO B 1 60 ? 9.5 42.312 7.441 1 55 60 PRO B CA 1
ATOM 1440 C C . PRO B 1 60 ? 9.367 42.656 8.922 1 55 60 PRO B C 1
ATOM 1442 O O . PRO B 1 60 ? 9.953 41.969 9.773 1 55 60 PRO B O 1
ATOM 1445 N N . GLY B 1 61 ? 9.492 44.094 9.328 1 49.56 61 GLY B N 1
ATOM 1446 C CA . GLY B 1 61 ? 9.156 44.688 10.609 1 49.56 61 GLY B CA 1
ATOM 1447 C C . GLY B 1 61 ? 7.762 44.344 11.086 1 49.56 61 GLY B C 1
ATOM 1448 O O . GLY B 1 61 ? 7.145 45.094 11.836 1 49.56 61 GLY B O 1
ATOM 1449 N N . GLY B 1 62 ? 7.32 43.344 10.555 1 44.44 62 GLY B N 1
ATOM 1450 C CA . GLY B 1 62 ? 5.941 42.875 10.523 1 44.44 62 GLY B CA 1
ATOM 1451 C C . GLY B 1 62 ? 5.184 43.188 11.805 1 44.44 62 GLY B C 1
ATOM 1452 O O . GLY B 1 62 ? 5.672 42.875 12.898 1 44.44 62 GLY B O 1
ATOM 1453 N N . SER B 1 63 ? 4.633 44.406 11.852 1 43.12 63 SER B N 1
ATOM 1454 C CA . SER B 1 63 ? 3.449 44.531 12.695 1 43.12 63 SER B CA 1
ATOM 1455 C C . SER B 1 63 ? 2.639 43.25 12.734 1 43.12 63 SER B C 1
ATOM 1457 O O . SER B 1 63 ? 2.627 42.5 11.766 1 43.12 63 SER B O 1
ATOM 1459 N N . VAL B 1 64 ? 2.516 42.625 13.875 1 43.59 64 VAL B N 1
ATOM 1460 C CA . VAL B 1 64 ? 1.613 41.5 14.156 1 43.59 64 VAL B CA 1
ATOM 1461 C C . VAL B 1 64 ? 0.409 41.562 13.219 1 43.59 64 VAL B C 1
ATOM 1463 O O . VAL B 1 64 ? -0.442 42.438 13.352 1 43.59 64 VAL B O 1
ATOM 1466 N N . LEU B 1 65 ? 0.635 41.844 11.938 1 43.47 65 LEU B N 1
ATOM 1467 C CA . LEU B 1 65 ? -0.552 41.75 11.094 1 43.47 65 LEU B CA 1
ATOM 1468 C C . LEU B 1 65 ? -1.578 40.781 11.672 1 43.47 65 LEU B C 1
ATOM 1470 O O . LEU B 1 65 ? -1.213 39.75 12.227 1 43.47 65 LEU B O 1
ATOM 1474 N N . VAL B 1 66 ? -2.652 41.344 12.148 1 39.5 66 VAL B N 1
ATOM 1475 C CA . VAL B 1 66 ? -3.91 40.688 12.523 1 39.5 66 VAL B CA 1
ATOM 1476 C C . VAL B 1 66 ? -4.273 39.625 11.5 1 39.5 66 VAL B C 1
ATOM 1478 O O . VAL B 1 66 ? -4.734 39.938 10.398 1 39.5 66 VAL B O 1
ATOM 1481 N N . LEU B 1 67 ? -3.338 38.969 10.766 1 42.09 67 LEU B N 1
ATOM 1482 C CA . LEU B 1 67 ? -3.875 37.844 9.984 1 42.09 67 LEU B CA 1
ATOM 1483 C C . LEU B 1 67 ? -5.246 37.438 10.508 1 42.09 67 LEU B C 1
ATOM 1485 O O . LEU B 1 67 ? -5.547 37.625 11.688 1 42.09 67 LEU B O 1
ATOM 1489 N N . ASP B 1 68 ? -6.23 37.656 9.711 1 43.12 68 ASP B N 1
ATOM 1490 C CA . ASP B 1 68 ? -7.555 37.219 10.156 1 43.12 68 ASP B CA 1
ATOM 1491 C C . ASP B 1 68 ? -7.465 36.094 11.164 1 43.12 68 ASP B C 1
ATOM 1493 O O . ASP B 1 68 ? -6.82 35.062 10.898 1 43.12 68 ASP B O 1
ATOM 1497 N N . ASP B 1 69 ? -7.316 36.281 12.477 1 47.94 69 ASP B N 1
ATOM 1498 C CA . ASP B 1 69 ? -7.34 35.625 13.766 1 47.94 69 ASP B CA 1
ATOM 1499 C C . ASP B 1 69 ? -7.949 34.219 13.648 1 47.94 69 ASP B C 1
ATOM 1501 O O . ASP B 1 69 ? -7.695 33.344 14.492 1 47.94 69 ASP B O 1
ATOM 1505 N N . ALA B 1 70 ? -8.875 34.219 12.703 1 47.47 70 ALA B N 1
ATOM 1506 C CA . ALA B 1 70 ? -9.703 33 12.703 1 47.47 70 ALA B CA 1
ATOM 1507 C C . ALA B 1 70 ? -8.891 31.797 12.273 1 47.47 70 ALA B C 1
ATOM 1509 O O . ALA B 1 70 ? -9.039 30.719 12.844 1 47.47 70 ALA B O 1
ATOM 1510 N N . GLU B 1 71 ? -8.133 31.812 11.086 1 52.66 71 GLU B N 1
ATOM 1511 C CA . GLU B 1 71 ? -7.375 30.656 10.625 1 52.66 71 GLU B CA 1
ATOM 1512 C C . GLU B 1 71 ? -6.172 30.391 11.531 1 52.66 71 GLU B C 1
ATOM 1514 O O . GLU B 1 71 ? -5.781 29.25 11.727 1 52.66 71 GLU B O 1
ATOM 1519 N N . LYS B 1 72 ? -5.48 31.547 11.938 1 56.81 72 LYS B N 1
ATOM 1520 C CA . LYS B 1 72 ? -4.363 31.438 12.875 1 56.81 72 LYS B CA 1
ATOM 1521 C C . LYS B 1 72 ? -4.789 30.719 14.156 1 56.81 72 LYS B C 1
ATOM 1523 O O . LYS B 1 72 ? -3.971 30.078 14.812 1 56.81 72 LYS B O 1
ATOM 1528 N N . ASN B 1 73 ? -6.074 30.828 14.328 1 70.5 73 ASN B N 1
ATOM 1529 C CA . ASN B 1 73 ? -6.582 30.219 15.555 1 70.5 73 ASN B CA 1
ATOM 1530 C C . ASN B 1 73 ? -7.129 28.812 15.312 1 70.5 73 ASN B C 1
ATOM 1532 O O . ASN B 1 73 ? -7.758 28.234 16.188 1 70.5 73 ASN B O 1
ATOM 1536 N N . LEU B 1 74 ? -6.797 28.344 13.961 1 82.12 74 LEU B N 1
ATOM 1537 C CA . LEU B 1 74 ? -7.285 27 13.688 1 82.12 74 LEU B CA 1
ATOM 1538 C C . LEU B 1 74 ? -6.293 25.953 14.18 1 82.12 74 LEU B C 1
ATOM 1540 O O . LEU B 1 74 ? -5.082 26.172 14.125 1 82.12 74 LEU B O 1
ATOM 1544 N N . PRO B 1 75 ? -6.848 24.844 14.75 1 92.31 75 PRO B N 1
ATOM 1545 C CA . PRO B 1 75 ? -5.953 23.719 15.055 1 92.31 75 PRO B CA 1
ATOM 1546 C C . PRO B 1 75 ? -5.094 23.312 13.859 1 92.31 75 PRO B C 1
ATOM 1548 O O . PRO B 1 75 ? -5.582 23.281 12.727 1 92.31 75 PRO B O 1
ATOM 1551 N N . SER B 1 76 ? -3.869 23.219 14.023 1 94.56 76 SER B N 1
ATOM 1552 C CA . SER B 1 76 ? -2.936 22.953 12.938 1 94.56 76 SER B CA 1
ATOM 1553 C C . SER B 1 76 ? -1.799 22.047 13.383 1 94.56 76 SER B C 1
ATOM 1555 O O . SER B 1 76 ? -1.673 21.734 14.578 1 94.56 76 SER B O 1
ATOM 1557 N N . VAL B 1 77 ? -1.123 21.5 12.414 1 96.31 77 VAL B N 1
ATOM 1558 C CA . VAL B 1 77 ? 0.059 20.688 12.656 1 96.31 77 VAL B CA 1
ATOM 1559 C C . VAL B 1 77 ? 1.278 21.328 12 1 96.31 77 VAL B C 1
ATOM 1561 O O . VAL B 1 77 ? 1.234 21.688 10.828 1 96.31 77 VAL B O 1
ATOM 1564 N N . PRO B 1 78 ? 2.289 21.516 12.852 1 95 78 PRO B N 1
ATOM 1565 C CA . PRO B 1 78 ? 3.498 22.094 12.258 1 95 78 PRO B CA 1
ATOM 1566 C C . PRO B 1 78 ? 4.012 21.297 11.062 1 95 78 PRO B C 1
ATOM 1568 O O . PRO B 1 78 ? 3.969 20.062 11.07 1 95 78 PRO B O 1
ATOM 1571 N N . CYS B 1 79 ? 4.523 21.938 10.008 1 96.88 79 CYS B N 1
ATOM 1572 C CA . CYS B 1 79 ? 4.949 21.328 8.75 1 96.88 79 CYS B CA 1
ATOM 1573 C C . CYS B 1 79 ? 6.102 20.344 8.984 1 96.88 79 CYS B C 1
ATOM 1575 O O . CYS B 1 79 ? 6.184 19.312 8.32 1 96.88 79 CYS B O 1
ATOM 1577 N N . TYR B 1 80 ? 6.98 20.703 9.875 1 95.25 80 TYR B N 1
ATOM 1578 C CA . TYR B 1 80 ? 8.133 19.828 10.062 1 95.25 80 TYR B CA 1
ATOM 1579 C C . TYR B 1 80 ? 7.711 18.469 10.602 1 95.25 80 TYR B C 1
ATOM 1581 O O . TYR B 1 80 ? 8.32 17.453 10.273 1 95.25 80 TYR B O 1
ATOM 1589 N N . LYS B 1 81 ? 6.699 18.344 11.445 1 96.75 81 LYS B N 1
ATOM 1590 C CA . LYS B 1 81 ? 6.148 17.094 11.93 1 96.75 81 LYS B CA 1
ATOM 1591 C C . LYS B 1 81 ? 5.523 16.281 10.797 1 96.75 81 LYS B C 1
ATOM 1593 O O . LYS B 1 81 ? 5.695 15.062 10.727 1 96.75 81 LYS B O 1
ATOM 1598 N N . LEU B 1 82 ? 4.844 16.969 9.938 1 98.44 82 LEU B N 1
ATOM 1599 C CA . LEU B 1 82 ? 4.207 16.344 8.789 1 98.44 82 LEU B CA 1
ATOM 1600 C C . LEU B 1 82 ? 5.25 15.805 7.816 1 98.44 82 LEU B C 1
ATOM 1602 O O . LEU B 1 82 ? 5.078 14.734 7.238 1 98.44 82 LEU B O 1
ATOM 1606 N N . THR B 1 83 ? 6.312 16.547 7.59 1 98 83 THR B N 1
ATOM 1607 C CA . THR B 1 83 ? 7.383 16.125 6.691 1 98 83 THR B CA 1
ATOM 1608 C C . THR B 1 83 ? 8.016 14.828 7.172 1 98 83 THR B C 1
ATOM 1610 O O . THR B 1 83 ? 8.328 13.953 6.363 1 98 83 THR B O 1
ATOM 1613 N N . ALA B 1 84 ? 8.141 14.695 8.492 1 97.69 84 ALA B N 1
ATOM 1614 C CA . ALA B 1 84 ? 8.727 13.5 9.086 1 97.69 84 ALA B CA 1
ATOM 1615 C C . ALA B 1 84 ? 7.844 12.273 8.836 1 97.69 84 ALA B C 1
ATOM 1617 O O . ALA B 1 84 ? 8.312 11.141 8.906 1 97.69 84 ALA B O 1
ATOM 1618 N N . ILE B 1 85 ? 6.645 12.406 8.539 1 98.5 85 ILE B N 1
ATOM 1619 C CA . ILE B 1 85 ? 5.68 11.344 8.273 1 98.5 85 ILE B CA 1
ATOM 1620 C C . ILE B 1 85 ? 5.578 11.109 6.766 1 98.5 85 ILE B C 1
ATOM 1622 O O . ILE B 1 85 ? 5.629 9.969 6.305 1 98.5 85 ILE B O 1
ATOM 1626 N N . ALA B 1 86 ? 5.465 12.219 6.008 1 98.5 86 ALA B N 1
ATOM 1627 C CA . ALA B 1 86 ? 5.141 12.172 4.582 1 98.5 86 ALA B CA 1
ATOM 1628 C C . ALA B 1 86 ? 6.273 11.531 3.785 1 98.5 86 ALA B C 1
ATOM 1630 O O . ALA B 1 86 ? 6.031 10.75 2.863 1 98.5 86 ALA B O 1
ATOM 1631 N N . ALA B 1 87 ? 7.516 11.875 4.168 1 96.75 87 ALA B N 1
ATOM 1632 C CA . ALA B 1 87 ? 8.656 11.406 3.391 1 96.75 87 ALA B CA 1
ATOM 1633 C C . ALA B 1 87 ? 8.781 9.883 3.445 1 96.75 87 ALA B C 1
ATOM 1635 O O . ALA B 1 87 ? 8.758 9.219 2.41 1 96.75 87 ALA B O 1
ATOM 1636 N N . PRO B 1 88 ? 8.867 9.297 4.633 1 97.94 88 PRO B N 1
ATOM 1637 C CA . PRO B 1 88 ? 8.914 7.836 4.676 1 97.94 88 PRO B CA 1
ATOM 1638 C C . PRO B 1 88 ? 7.648 7.188 4.121 1 97.94 88 PRO B C 1
ATOM 1640 O O . PRO B 1 88 ? 7.715 6.129 3.494 1 97.94 88 PRO B O 1
ATOM 1643 N N . LEU B 1 89 ? 6.453 7.734 4.379 1 98.44 89 LEU B N 1
ATOM 1644 C CA . LEU B 1 89 ? 5.203 7.211 3.838 1 98.44 89 LEU B CA 1
ATOM 1645 C C . LEU B 1 89 ? 5.281 7.074 2.322 1 98.44 89 LEU B C 1
ATOM 1647 O O . LEU B 1 89 ? 5.008 6.004 1.776 1 98.44 89 LEU B O 1
ATOM 1651 N N . MET B 1 90 ? 5.742 8.156 1.64 1 98.06 90 MET B N 1
ATOM 1652 C CA . MET B 1 90 ? 5.824 8.164 0.182 1 98.06 90 MET B CA 1
ATOM 1653 C C . MET B 1 90 ? 6.875 7.176 -0.309 1 98.06 90 MET B C 1
ATOM 1655 O O . MET B 1 90 ? 6.695 6.535 -1.349 1 98.06 90 MET B O 1
ATOM 1659 N N . ASN B 1 91 ? 7.965 7.062 0.452 1 97.88 91 ASN B N 1
ATOM 1660 C CA . ASN B 1 91 ? 8.992 6.09 0.096 1 97.88 91 ASN B CA 1
ATOM 1661 C C . ASN B 1 91 ? 8.453 4.664 0.153 1 97.88 91 ASN B C 1
ATOM 1663 O O . ASN B 1 91 ? 8.695 3.867 -0.756 1 97.88 91 ASN B O 1
ATOM 1667 N N . HIS B 1 92 ? 7.723 4.344 1.168 1 97.5 92 HIS B N 1
ATOM 1668 C CA . HIS B 1 92 ? 7.125 3.02 1.307 1 97.5 92 HIS B CA 1
ATOM 1669 C C . HIS B 1 92 ? 6.094 2.764 0.212 1 97.5 92 HIS B C 1
ATOM 1671 O O . HIS B 1 92 ? 6.039 1.667 -0.35 1 97.5 92 HIS B O 1
ATOM 1677 N N . LEU B 1 93 ? 5.316 3.74 -0.135 1 98.12 93 LEU B N 1
ATOM 1678 C CA . LEU B 1 93 ? 4.27 3.58 -1.137 1 98.12 93 LEU B CA 1
ATOM 1679 C C . LEU B 1 93 ? 4.867 3.377 -2.523 1 98.12 93 LEU B C 1
ATOM 1681 O O . LEU B 1 93 ? 4.375 2.561 -3.305 1 98.12 93 LEU B O 1
ATOM 1685 N N . LYS B 1 94 ? 5.914 4.098 -2.762 1 97.75 94 LYS B N 1
ATOM 1686 C CA . LYS B 1 94 ? 6.59 3.941 -4.047 1 97.75 94 LYS B CA 1
ATOM 1687 C C . LYS B 1 94 ? 7.234 2.562 -4.168 1 97.75 94 LYS B C 1
ATOM 1689 O O . LYS B 1 94 ? 7.133 1.914 -5.211 1 97.75 94 LYS B O 1
ATOM 1694 N N . ALA B 1 95 ? 7.871 2.146 -3.148 1 97 95 ALA B N 1
ATOM 1695 C CA . ALA B 1 95 ? 8.453 0.808 -3.129 1 97 95 ALA B CA 1
ATOM 1696 C C . ALA B 1 95 ? 7.379 -0.264 -3.279 1 97 95 ALA B C 1
ATOM 1698 O O . ALA B 1 95 ? 7.57 -1.244 -4.004 1 97 95 ALA B O 1
ATOM 1699 N N . LEU B 1 96 ? 6.316 -0.01 -2.58 1 96.12 96 LEU B N 1
ATOM 1700 C CA . LEU B 1 96 ? 5.199 -0.946 -2.641 1 96.12 96 LEU B CA 1
ATOM 1701 C C . LEU B 1 96 ? 4.668 -1.072 -4.066 1 96.12 96 LEU B C 1
ATOM 1703 O O . LEU B 1 96 ? 4.43 -2.182 -4.547 1 96.12 96 LEU B O 1
ATOM 1707 N N . MET B 1 97 ? 4.523 0.042 -4.742 1 95.19 97 MET B N 1
ATOM 1708 C CA . MET B 1 97 ? 4.047 0.048 -6.121 1 95.19 97 MET B CA 1
ATOM 1709 C C . MET B 1 97 ? 4.977 -0.758 -7.023 1 95.19 97 MET B C 1
ATOM 1711 O O . MET B 1 97 ? 4.516 -1.511 -7.883 1 95.19 97 MET B O 1
ATOM 1715 N N . GLN B 1 98 ? 6.227 -0.642 -6.793 1 94.25 98 GLN B N 1
ATOM 1716 C CA . GLN B 1 98 ? 7.199 -1.394 -7.574 1 94.25 98 GLN B CA 1
ATOM 1717 C C . GLN B 1 98 ? 7.07 -2.893 -7.32 1 94.25 98 GLN B C 1
ATOM 1719 O O . GLN B 1 98 ? 7.098 -3.691 -8.258 1 94.25 98 GLN B O 1
ATOM 1724 N N . VAL B 1 99 ? 6.945 -3.232 -6.109 1 93.06 99 VAL B N 1
ATOM 1725 C CA . VAL B 1 99 ? 6.828 -4.641 -5.738 1 93.06 99 VAL B CA 1
ATOM 1726 C C . VAL B 1 99 ? 5.543 -5.223 -6.324 1 93.06 99 VAL B C 1
ATOM 1728 O O . VAL B 1 99 ? 5.535 -6.359 -6.809 1 93.06 99 VAL B O 1
ATOM 1731 N N . ILE B 1 100 ? 4.496 -4.5 -6.234 1 91.69 100 ILE B N 1
ATOM 1732 C CA . ILE B 1 100 ? 3.219 -4.941 -6.781 1 91.69 100 ILE B CA 1
ATOM 1733 C C . ILE B 1 100 ? 3.363 -5.215 -8.273 1 91.69 100 ILE B C 1
ATOM 1735 O O . ILE B 1 100 ? 2.871 -6.227 -8.781 1 91.69 100 ILE B O 1
ATOM 1739 N N . GLN B 1 101 ? 4.016 -4.367 -8.969 1 89.5 101 GLN B N 1
ATOM 1740 C CA . GLN B 1 101 ? 4.227 -4.547 -10.398 1 89.5 101 GLN B CA 1
ATOM 1741 C C . GLN B 1 101 ? 5.051 -5.797 -10.68 1 89.5 101 GLN B C 1
ATOM 1743 O O . GLN B 1 101 ? 4.738 -6.559 -11.602 1 89.5 101 GLN B O 1
ATOM 1748 N N . ASP B 1 102 ? 6.047 -5.988 -9.938 1 86.5 102 ASP B N 1
ATOM 1749 C CA . ASP B 1 102 ? 6.898 -7.164 -10.094 1 86.5 102 ASP B CA 1
ATOM 1750 C C . ASP B 1 102 ? 6.121 -8.445 -9.828 1 86.5 102 ASP B C 1
ATOM 1752 O O . ASP B 1 102 ? 6.281 -9.438 -10.547 1 86.5 102 ASP B O 1
ATOM 1756 N N . GLN B 1 103 ? 5.316 -8.453 -8.812 1 84.06 103 GLN B N 1
ATOM 1757 C CA . GLN B 1 103 ? 4.516 -9.609 -8.438 1 84.06 103 GLN B CA 1
ATOM 1758 C C . GLN B 1 103 ? 3.516 -9.961 -9.539 1 84.06 103 GLN B C 1
ATOM 1760 O O . GLN B 1 103 ? 3.248 -11.141 -9.789 1 84.06 103 GLN B O 1
ATOM 1765 N N . GLN B 1 104 ? 2.996 -8.914 -10.078 1 81.25 104 GLN B N 1
ATOM 1766 C CA . GLN B 1 104 ? 2.066 -9.156 -11.18 1 81.25 104 GLN B CA 1
ATOM 1767 C C . GLN B 1 104 ? 2.752 -9.891 -12.328 1 81.25 104 GLN B C 1
ATOM 1769 O O . GLN B 1 104 ? 2.176 -10.82 -12.906 1 81.25 104 GLN B O 1
ATOM 1774 N N . GLN B 1 105 ? 3.885 -9.547 -12.68 1 82.12 105 GLN B N 1
ATOM 1775 C CA . GLN B 1 105 ? 4.637 -10.188 -13.75 1 82.12 105 GLN B CA 1
ATOM 1776 C C . GLN B 1 105 ? 4.965 -11.641 -13.398 1 82.12 105 GLN B C 1
ATOM 1778 O O . GLN B 1 105 ? 4.855 -12.531 -14.242 1 82.12 105 GLN B O 1
ATOM 1783 N N . GLU B 1 106 ? 5.273 -11.797 -12.242 1 76.56 106 GLU B N 1
ATOM 1784 C CA . GLU B 1 106 ? 5.598 -13.141 -11.773 1 76.56 106 GLU B CA 1
ATOM 1785 C C . GLU B 1 106 ? 4.367 -14.039 -11.781 1 76.56 106 GLU B C 1
ATOM 1787 O O . GLU B 1 106 ? 4.449 -15.203 -12.18 1 76.56 106 GLU B O 1
ATOM 1792 N N . LEU B 1 107 ? 3.369 -13.555 -11.289 1 78.56 107 LEU B N 1
ATOM 1793 C CA . LEU B 1 107 ? 2.129 -14.32 -11.273 1 78.56 107 LEU B CA 1
ATOM 1794 C C . LEU B 1 107 ? 1.721 -14.719 -12.688 1 78.56 107 LEU B C 1
ATOM 1796 O O . LEU B 1 107 ? 1.284 -15.852 -12.922 1 78.56 107 LEU B O 1
ATOM 1800 N N . ASN B 1 108 ? 1.865 -13.789 -13.602 1 79.75 108 ASN B N 1
ATOM 1801 C CA . ASN B 1 108 ? 1.558 -14.086 -14.992 1 79.75 108 ASN B CA 1
ATOM 1802 C C . ASN B 1 108 ? 2.43 -15.219 -15.531 1 79.75 108 ASN B C 1
ATOM 1804 O O . ASN B 1 108 ? 1.95 -16.078 -16.266 1 79.75 108 ASN B O 1
ATOM 1808 N N . THR B 1 109 ? 3.633 -15.266 -15.195 1 79.88 109 THR B N 1
ATOM 1809 C CA . THR B 1 109 ? 4.566 -16.297 -15.625 1 79.88 109 THR B CA 1
ATOM 1810 C C . THR B 1 109 ? 4.16 -17.656 -15.07 1 79.88 109 THR B C 1
ATOM 1812 O O . THR B 1 109 ? 4.145 -18.656 -15.797 1 79.88 109 THR B O 1
ATOM 1815 N N . VAL B 1 110 ? 3.799 -17.719 -13.836 1 77.94 110 VAL B N 1
ATOM 1816 C CA . VAL B 1 110 ? 3.4 -18.953 -13.172 1 77.94 110 VAL B CA 1
ATOM 1817 C C . VAL B 1 110 ? 2.107 -19.484 -13.789 1 77.94 110 VAL B C 1
ATOM 1819 O O . VAL B 1 110 ? 1.946 -20.688 -13.977 1 77.94 110 VAL B O 1
ATOM 1822 N N . LYS B 1 111 ? 1.305 -18.578 -14.078 1 77.81 111 LYS B N 1
ATOM 1823 C CA . LYS B 1 111 ? 0.043 -18.969 -14.703 1 77.81 111 LYS B CA 1
ATOM 1824 C C . LYS B 1 111 ? 0.277 -19.562 -16.078 1 77.81 111 LYS B C 1
ATOM 1826 O O . LYS B 1 111 ? -0.365 -20.547 -16.453 1 77.81 111 LYS B O 1
ATOM 1831 N N . GLN B 1 112 ? 1.114 -19 -16.797 1 81.81 112 GLN B N 1
ATOM 1832 C CA . GLN B 1 112 ? 1.438 -19.531 -18.125 1 81.81 112 GLN B CA 1
ATOM 1833 C C . GLN B 1 112 ? 2.043 -20.922 -18.031 1 81.81 112 GLN B C 1
ATOM 1835 O O . GLN B 1 112 ? 1.709 -21.812 -18.828 1 81.81 112 GLN B O 1
ATOM 1840 N N . GLN B 1 113 ? 2.85 -21.109 -17.094 1 77.44 113 GLN B N 1
ATOM 1841 C CA . GLN B 1 113 ? 3.459 -22.406 -16.891 1 77.44 113 GLN B CA 1
ATOM 1842 C C . GLN B 1 113 ? 2.414 -23.453 -16.484 1 77.44 113 GLN B C 1
ATOM 1844 O O . GLN B 1 113 ? 2.428 -24.578 -17 1 77.44 113 GLN B O 1
ATOM 1849 N N . LEU B 1 114 ? 1.634 -23.062 -15.617 1 77.31 114 LEU B N 1
ATOM 1850 C CA . LEU B 1 114 ? 0.555 -23.938 -15.188 1 77.31 114 LEU B CA 1
ATOM 1851 C C . LEU B 1 114 ? -0.313 -24.344 -16.375 1 77.31 114 LEU B C 1
ATOM 1853 O O . LEU B 1 114 ? -0.675 -25.516 -16.5 1 77.31 114 LEU B O 1
ATOM 1857 N N . TYR B 1 115 ? -0.645 -23.391 -17.172 1 76.25 115 TYR B N 1
ATOM 1858 C CA . TYR B 1 115 ? -1.434 -23.672 -18.375 1 76.25 115 TYR B CA 1
ATOM 1859 C C . TYR B 1 115 ? -0.715 -24.672 -19.281 1 76.25 115 TYR B C 1
ATOM 1861 O O . TYR B 1 115 ? -1.328 -25.609 -19.797 1 76.25 115 TYR B O 1
ATOM 1869 N N . HIS B 1 116 ? 0.533 -24.516 -19.469 1 79.94 116 HIS B N 1
ATOM 1870 C CA . HIS B 1 116 ? 1.326 -25.391 -20.328 1 79.94 116 HIS B CA 1
ATOM 1871 C C . HIS B 1 116 ? 1.343 -26.812 -19.781 1 79.94 116 HIS B C 1
ATOM 1873 O O . HIS B 1 116 ? 1.142 -27.766 -20.531 1 79.94 116 HIS B O 1
ATOM 1879 N N . TYR B 1 117 ? 1.52 -26.984 -18.531 1 75.06 117 TYR B N 1
ATOM 1880 C CA . TYR B 1 117 ? 1.572 -28.312 -17.922 1 75.06 117 TYR B CA 1
ATOM 1881 C C . TYR B 1 117 ? 0.205 -28.984 -17.969 1 75.06 117 TYR B C 1
ATOM 1883 O O . TYR B 1 117 ? 0.11 -30.203 -18.172 1 75.06 117 TYR B O 1
ATOM 1891 N N . LYS B 1 118 ? -0.698 -28.172 -17.75 1 74.25 118 LYS B N 1
ATOM 1892 C CA . LYS B 1 118 ? -2.057 -28.719 -17.797 1 74.25 118 LYS B CA 1
ATOM 1893 C C . LYS B 1 118 ? -2.395 -29.234 -19.188 1 74.25 118 LYS B C 1
ATOM 1895 O O . LYS B 1 118 ? -2.932 -30.344 -19.328 1 74.25 118 LYS B O 1
ATOM 1900 N N . VAL B 1 119 ? -2.098 -28.516 -20.172 1 75.12 119 VAL B N 1
ATOM 1901 C CA . VAL B 1 119 ? -2.383 -28.891 -21.547 1 75.12 119 VAL B CA 1
ATOM 1902 C C . VAL B 1 119 ? -1.555 -30.109 -21.938 1 75.12 119 VAL B C 1
ATOM 1904 O O . VAL B 1 119 ? -2.062 -31.047 -22.562 1 75.12 119 VAL B O 1
ATOM 1907 N N . SER B 1 120 ? -0.339 -30.203 -21.562 1 72.94 120 SER B N 1
ATOM 1908 C CA . SER B 1 120 ? 0.541 -31.344 -21.844 1 72.94 120 SER B CA 1
ATOM 1909 C C . SER B 1 120 ? 0.038 -32.625 -21.172 1 72.94 120 SER B C 1
ATOM 1911 O O . SER B 1 120 ? 0.075 -33.688 -21.766 1 72.94 120 SER B O 1
ATOM 1913 N N . TYR B 1 121 ? -0.378 -32.469 -19.953 1 72.25 121 TYR B N 1
ATOM 1914 C CA . TYR B 1 121 ? -0.905 -33.625 -19.219 1 72.25 121 TYR B CA 1
ATOM 1915 C C . TYR B 1 121 ? -2.156 -34.188 -19.891 1 72.25 121 TYR B C 1
ATOM 1917 O O . TYR B 1 121 ? -2.355 -35.406 -19.938 1 72.25 121 TYR B O 1
ATOM 1925 N N . MET B 1 122 ? -2.922 -33.219 -20.328 1 71.31 122 MET B N 1
ATOM 1926 C CA . MET B 1 122 ? -4.168 -33.625 -20.984 1 71.31 122 MET B CA 1
ATOM 1927 C C . MET B 1 122 ? -3.893 -34.406 -22.266 1 71.31 122 MET B C 1
ATOM 1929 O O . MET B 1 122 ? -4.668 -35.281 -22.641 1 71.31 122 MET B O 1
ATOM 1933 N N . TYR B 1 123 ? -2.764 -34.156 -22.859 1 74.06 123 TYR B N 1
ATOM 1934 C CA . TYR B 1 123 ? -2.434 -34.844 -24.109 1 74.06 123 TYR B CA 1
ATOM 1935 C C . TYR B 1 123 ? -1.793 -36.188 -23.844 1 74.06 123 TYR B C 1
ATOM 1937 O O . TYR B 1 123 ? -1.88 -37.094 -24.672 1 74.06 123 TYR B O 1
ATOM 1945 N N . ILE B 1 124 ? -1.01 -36.281 -22.875 1 67.06 124 ILE B N 1
ATOM 1946 C CA . ILE B 1 124 ? -0.322 -37.531 -22.625 1 67.06 124 ILE B CA 1
ATOM 1947 C C . ILE B 1 124 ? -1.287 -38.531 -21.984 1 67.06 124 ILE B C 1
ATOM 1949 O O . ILE B 1 124 ? -1.229 -39.719 -22.266 1 67.06 124 ILE B O 1
ATOM 1953 N N . ASP B 1 125 ? -1.992 -38.156 -20.969 1 55.19 125 ASP B N 1
ATOM 1954 C CA . ASP B 1 125 ? -2.938 -39.125 -20.391 1 55.19 125 ASP B CA 1
ATOM 1955 C C . ASP B 1 125 ? -4.375 -38.625 -20.547 1 55.19 125 ASP B C 1
ATOM 1957 O O . ASP B 1 125 ? -4.965 -38.125 -19.578 1 55.19 125 ASP B O 1
ATOM 1961 N N . PRO B 1 126 ? -4.656 -38.531 -21.984 1 48.56 126 PRO B N 1
ATOM 1962 C CA . PRO B 1 126 ? -6.027 -38.031 -22.188 1 48.56 126 PRO B CA 1
ATOM 1963 C C . PRO B 1 126 ? -7.059 -38.875 -21.422 1 48.56 126 PRO B C 1
ATOM 1965 O O . PRO B 1 126 ? -8.141 -38.375 -21.109 1 48.56 126 PRO B O 1
ATOM 1968 N N . PHE B 1 127 ? -7.137 -40.375 -21.719 1 37.94 127 PHE B N 1
ATOM 1969 C CA . PHE B 1 127 ? -7.969 -41.438 -21.188 1 37.94 127 PHE B CA 1
ATOM 1970 C C . PHE B 1 127 ? -7.16 -42.344 -20.25 1 37.94 127 PHE B C 1
ATOM 1972 O O . PHE B 1 127 ? -6.02 -42.688 -20.562 1 37.94 127 PHE B O 1
#

Sequence (254 aa):
KGRTEELEKLTELLGGLAVADLKQRDCKELAMSAIVHGNRLLDSINQGLNARKEADEGNPGGSVLVLDDAEKNLPSVPCYKLTAIAAPLMNHLKALMQVIQDQQQELNTVKQQLYHYKVSYMYIDPFKGRTEELEKLTELLGGLAVADLKQRDCKELAMSAIVHGNRLLDSINQGLNARKEADEGNPGGSVLVLDDAEKNLPSVPCYKLTAIAAPLMNHLKALMQVIQDQQQELNTVKQQLYHYKVSYMYIDPF

Nearest PDB structures (foldseek):
  7nna-assembly1_A  TM=5.848E-01  e=3.619E+00  Klebsiella pneumoniae
  8i4v-assembly1_B  TM=4.050E-01  e=1.646E+00  Saccharomyces cerevisiae S288C
  8to0-assembly1_I  TM=5.117E-01  e=8.455E+00  Mus musculus
  5j9q-assembly1_H  TM=2.940E-01  e=5.877E+00  Saccharomyces cerevisiae S288C
  8i4v-assembly1_B  TM=4.051E-01  e=1.421E+00  Saccharomyces cerevisiae S288C

Foldseek 3Di:
DVQVVLVVVVVVLVVVLVVVLVVLVVQLVVLVVQLVVLVVLVVVLVVVVVVVVVQCVVPVVPPVPVPVCPVVVDDDDHSVVSCVVSVVSNVVSVVSNVVSVVVVVVSVVVSVVVVVVSVVVCVVPVD/DVQVVLVVVVVVLVVVLVVVLVVLVVQLVVLVVQLVVLVVLVVVLVVVVVVVVCQCVVQVVDDVPVPVCPVVVDDDDHSVVSCVVSVVSNVVSVVSNVVSVVVVVVSVVVSVVVVVVSVVVCVVPVD

Radius of gyration: 27.87 Å; Cα contacts (8 Å, |Δi|>4): 220; chains: 2; bounding box: 33×86×54 Å